Protein AF-A0A7Y5H9T8-F1 (afdb_monomer)

Nearest PDB structures (foldseek):
  8amz-assembly1_N  TM=5.305E-01  e=2.776E-01  Spinacia oleracea
  9e8q-assembly1_U  TM=5.451E-01  e=3.336E-01  Homo sapiens
  7w38-assembly1_U  TM=4.674E-01  e=2.206E-01  Homo sapiens
  8usc-assembly1_U  TM=5.417E-01  e=5.530E-01  Homo sapiens
  9e8l-assembly1_U  TM=5.394E-01  e=1.591E+00  Homo sapiens

Secondary structure (DSSP, 8-state):
-------------------TTPPPPBPPHHHHHHHHHHHHHHHHH-SHHHHHHHHHHHHT-BSHHHHHHHHHHHT-SS-HHHHHHHHHHHHTSTT-HHHHHHHHHHHHHHTT-HHHHHHHHHHHHHH--TTHHHHHHHHHHHHHH-SS-TTHHHHHHHHHHHHHS-BHHHHHHHHHHHHHT-S--STHHHHHHHHHHHHHHHHHHHHH-----SHHHHHHHHHHHTTT--SB----

Sequence (236 aa):
MSRASMSFACLLLLAGAARAGDPVPEGTDTEAAAALDHWKIAEEEGGEAALRAGLAKLAAVRHPMTAGKLGFLAGSLRDESIRAEAAKALGGMTGYAEAAKALHGAIKPNIPNRKALAAVFDAIGEVGHSSSVETCERWARDAVDDRDGEMAGVVDGAIGALGAMASRKSLEAVLDIWRKNRTLGDGKREGLRGRAREACRKALRRLTGEKLDSLDEWEDWWKKEKSRLGDDLQRK

pLDDT: mean 86.27, std 17.14, range [33.03, 98.0]

Structure (mmCIF, N/CA/C/O backbone):
data_AF-A0A7Y5H9T8-F1
#
_entry.id   AF-A0A7Y5H9T8-F1
#
loop_
_atom_site.group_PDB
_atom_site.id
_atom_site.type_symbol
_atom_site.label_atom_id
_atom_site.label_alt_id
_atom_site.label_comp_id
_atom_site.label_asym_id
_atom_site.label_entity_id
_atom_site.label_seq_id
_atom_site.pdbx_PDB_ins_code
_atom_site.Cartn_x
_atom_site.Cartn_y
_atom_site.Cartn_z
_atom_site.occupancy
_atom_site.B_iso_or_equiv
_atom_site.auth_seq_id
_atom_site.auth_comp_id
_atom_site.auth_asym_id
_atom_site.auth_atom_id
_atom_site.pdbx_PDB_model_num
ATOM 1 N N . MET A 1 1 ? 36.533 -5.019 -47.329 1.00 43.31 1 MET A N 1
ATOM 2 C CA . MET A 1 1 ? 36.268 -4.541 -45.954 1.00 43.31 1 MET A CA 1
ATOM 3 C C . MET A 1 1 ? 35.107 -5.352 -45.406 1.00 43.31 1 MET A C 1
ATOM 5 O O . MET A 1 1 ? 33.965 -5.099 -45.764 1.00 43.31 1 MET A O 1
ATOM 9 N N . SER A 1 2 ? 35.428 -6.423 -44.679 1.00 34.41 2 SER A N 1
ATOM 10 C CA . SER A 1 2 ? 34.463 -7.408 -44.183 1.00 34.41 2 SER A CA 1
ATOM 11 C C . SER A 1 2 ? 33.843 -6.903 -42.880 1.00 34.41 2 SER A C 1
ATOM 13 O O . SER A 1 2 ? 34.574 -6.537 -41.961 1.00 34.41 2 SER A O 1
ATOM 15 N N . ARG A 1 3 ? 32.509 -6.832 -42.822 1.00 38.75 3 ARG A N 1
ATOM 16 C CA . ARG A 1 3 ? 31.758 -6.495 -41.607 1.00 38.75 3 ARG A CA 1
ATOM 17 C C . ARG A 1 3 ? 31.788 -7.709 -40.681 1.00 38.75 3 ARG A C 1
ATOM 19 O O . ARG A 1 3 ? 31.237 -8.751 -41.018 1.00 38.75 3 ARG A O 1
ATOM 26 N N . ALA A 1 4 ? 32.444 -7.568 -39.535 1.00 37.97 4 ALA A N 1
ATOM 27 C CA . ALA A 1 4 ? 32.388 -8.552 -38.468 1.00 37.97 4 ALA A CA 1
ATOM 28 C C . ALA A 1 4 ? 31.000 -8.499 -37.810 1.00 37.97 4 ALA A C 1
ATOM 30 O O . ALA A 1 4 ? 30.673 -7.542 -37.112 1.00 37.97 4 ALA A O 1
ATOM 31 N N . SER A 1 5 ? 30.185 -9.525 -38.057 1.00 37.31 5 SER A N 1
ATOM 32 C CA . SER A 1 5 ? 29.023 -9.849 -37.231 1.00 37.31 5 SER A CA 1
ATOM 33 C C . SER A 1 5 ? 29.518 -10.257 -35.844 1.00 37.31 5 SER A C 1
ATOM 35 O O . SER A 1 5 ? 30.092 -11.333 -35.683 1.00 37.31 5 SER A O 1
ATOM 37 N N . MET A 1 6 ? 29.321 -9.400 -34.844 1.00 36.25 6 MET A N 1
ATOM 38 C CA . MET A 1 6 ? 29.462 -9.782 -33.441 1.00 36.25 6 MET A CA 1
ATOM 39 C C . MET A 1 6 ? 28.184 -10.499 -33.008 1.00 36.25 6 MET A C 1
ATOM 41 O O . MET A 1 6 ? 27.128 -9.886 -32.868 1.00 36.25 6 MET A O 1
ATOM 45 N N . SER A 1 7 ? 28.296 -11.814 -32.828 1.00 34.50 7 SER A N 1
ATOM 46 C CA . SER A 1 7 ? 27.283 -12.645 -32.186 1.00 34.50 7 SER A CA 1
ATOM 47 C C . SER A 1 7 ? 27.029 -12.151 -30.764 1.00 34.50 7 SER A C 1
ATOM 49 O O . SER A 1 7 ? 27.898 -12.253 -29.899 1.00 34.50 7 SER A O 1
ATOM 51 N N . PHE A 1 8 ? 25.821 -11.646 -30.521 1.00 38.78 8 PHE A N 1
ATOM 52 C CA . PHE A 1 8 ? 25.292 -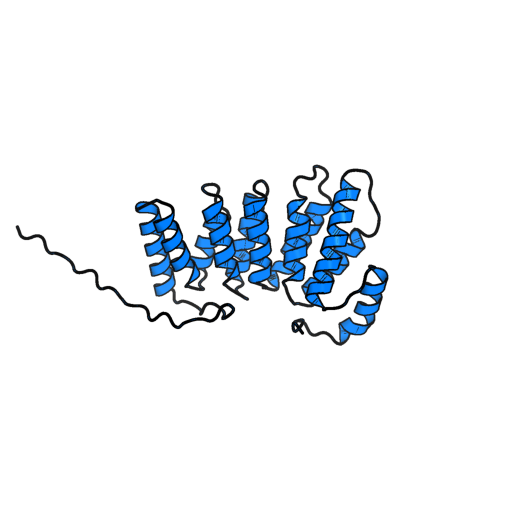11.435 -29.180 1.00 38.78 8 PHE A CA 1
ATOM 53 C C . PHE A 1 8 ? 25.047 -12.808 -28.545 1.00 38.78 8 PHE A C 1
ATOM 55 O O . PHE A 1 8 ? 24.182 -13.568 -28.981 1.00 38.78 8 PHE A O 1
ATOM 62 N N . ALA A 1 9 ? 25.844 -13.151 -27.536 1.00 35.53 9 ALA A N 1
ATOM 63 C CA . ALA A 1 9 ? 25.622 -14.336 -26.727 1.00 35.53 9 ALA A CA 1
ATOM 64 C C . ALA A 1 9 ? 24.355 -14.129 -25.881 1.00 35.53 9 ALA A C 1
ATOM 66 O O . ALA A 1 9 ? 24.351 -13.356 -24.924 1.00 35.53 9 ALA A O 1
ATOM 67 N N . CYS A 1 10 ? 23.270 -14.818 -26.240 1.00 33.03 10 CYS A N 1
ATOM 68 C CA . CYS A 1 10 ? 22.094 -14.966 -25.391 1.00 33.03 10 CYS A CA 1
ATOM 69 C C . CYS A 1 10 ? 22.477 -15.752 -24.131 1.00 33.03 10 CYS A C 1
ATOM 71 O O . CYS A 1 10 ? 22.523 -16.982 -24.148 1.00 33.03 10 CYS A O 1
ATOM 73 N N . LEU A 1 11 ? 22.731 -15.044 -23.029 1.00 39.94 11 LEU A N 1
ATOM 74 C CA . LEU A 1 11 ? 22.759 -15.652 -21.705 1.00 39.94 11 LEU A CA 1
ATOM 75 C C . LEU A 1 11 ? 21.315 -16.027 -21.328 1.00 39.94 11 LEU A C 1
ATOM 77 O O . LEU A 1 11 ? 20.497 -15.180 -20.968 1.00 39.94 11 LEU A O 1
ATOM 81 N N . LEU A 1 12 ? 20.987 -17.308 -21.472 1.00 41.34 12 LEU A N 1
ATOM 82 C CA . LEU A 1 12 ? 19.757 -17.906 -20.960 1.00 41.34 12 LEU A CA 1
ATOM 83 C C . LEU A 1 12 ? 19.819 -17.919 -19.427 1.00 41.34 12 LEU A C 1
ATOM 85 O O . LEU A 1 12 ? 20.421 -18.803 -18.824 1.00 41.34 12 LEU A O 1
ATOM 89 N N . LEU A 1 13 ? 19.190 -16.926 -18.798 1.00 42.75 13 LEU A N 1
ATOM 90 C CA . LEU A 1 13 ? 18.855 -16.974 -17.377 1.00 42.75 13 LEU A CA 1
ATOM 91 C C . LEU A 1 13 ? 17.757 -18.025 -17.175 1.00 42.75 13 LEU A C 1
ATOM 93 O O . LEU A 1 13 ? 16.640 -17.884 -17.678 1.00 42.75 13 LEU A O 1
ATOM 97 N N . LEU A 1 14 ? 18.104 -19.086 -16.448 1.00 40.38 14 LEU A N 1
ATOM 98 C CA . LEU A 1 14 ? 17.183 -20.086 -15.916 1.00 40.38 14 LEU A CA 1
ATOM 99 C C . LEU A 1 14 ? 16.147 -19.386 -15.028 1.00 40.38 14 LEU A C 1
ATOM 101 O O . LEU A 1 14 ? 16.407 -19.085 -13.865 1.00 40.38 14 LEU A O 1
ATOM 105 N N . ALA A 1 15 ? 14.963 -19.129 -15.579 1.00 41.84 15 ALA A N 1
ATOM 106 C CA . ALA A 1 15 ? 13.805 -18.734 -14.797 1.00 41.84 15 ALA A CA 1
ATOM 107 C C . ALA A 1 15 ? 13.318 -19.960 -14.015 1.00 41.84 15 ALA A C 1
ATOM 109 O O . ALA A 1 15 ? 12.578 -20.797 -14.533 1.00 41.84 15 ALA A O 1
ATOM 110 N N . GLY A 1 16 ? 13.758 -20.084 -12.762 1.00 39.41 16 GLY A N 1
ATOM 111 C CA . GLY A 1 16 ? 13.032 -20.887 -11.787 1.00 39.41 16 GLY A CA 1
ATOM 112 C C . GLY A 1 16 ? 11.603 -20.354 -11.711 1.00 39.41 16 GLY A C 1
ATOM 113 O O . GLY A 1 16 ? 11.399 -19.145 -11.601 1.00 39.41 16 GLY A O 1
ATOM 114 N N . ALA A 1 17 ? 10.614 -21.237 -11.836 1.00 37.44 17 ALA A N 1
ATOM 115 C CA . ALA A 1 17 ? 9.208 -20.879 -11.711 1.00 37.44 17 ALA A CA 1
ATOM 116 C C . ALA A 1 17 ? 8.920 -20.458 -10.261 1.00 37.44 17 ALA A C 1
ATOM 118 O O . ALA A 1 17 ? 8.521 -21.281 -9.439 1.00 37.44 17 ALA A O 1
ATOM 119 N N . ALA A 1 18 ? 9.166 -19.186 -9.942 1.00 41.50 18 ALA A N 1
ATOM 120 C CA . ALA A 1 18 ? 8.724 -18.581 -8.696 1.00 41.50 18 ALA A CA 1
ATOM 121 C C . ALA A 1 18 ? 7.197 -18.682 -8.635 1.00 41.50 18 ALA A C 1
ATOM 123 O O . ALA A 1 18 ? 6.497 -18.328 -9.594 1.00 41.50 18 ALA A O 1
ATOM 124 N N . ARG A 1 19 ? 6.668 -19.207 -7.529 1.00 39.16 19 ARG A N 1
ATOM 125 C CA . ARG A 1 19 ? 5.225 -19.192 -7.295 1.00 39.16 19 ARG A CA 1
ATOM 126 C C . ARG A 1 19 ? 4.808 -17.751 -7.023 1.00 39.16 19 ARG A C 1
ATOM 128 O O . ARG A 1 19 ? 5.563 -16.965 -6.458 1.00 39.16 19 ARG A O 1
ATOM 135 N N . ALA A 1 20 ? 3.588 -17.398 -7.421 1.00 40.91 20 ALA A N 1
ATOM 136 C CA . ALA A 1 20 ? 3.005 -16.112 -7.058 1.00 40.91 20 ALA A CA 1
ATOM 137 C C . ALA A 1 20 ? 3.012 -15.971 -5.524 1.00 40.91 20 ALA A C 1
ATOM 139 O O . ALA A 1 20 ? 2.300 -16.705 -4.840 1.00 40.91 20 ALA A O 1
ATOM 140 N N . GLY A 1 21 ? 3.844 -15.065 -5.004 1.00 48.44 21 GLY A N 1
ATOM 141 C CA . GLY A 1 21 ? 4.023 -14.829 -3.568 1.00 48.44 21 GLY A CA 1
ATOM 142 C C . GLY A 1 21 ? 5.408 -15.170 -3.010 1.00 48.44 21 GLY A C 1
ATOM 143 O O . GLY A 1 21 ? 5.679 -14.793 -1.872 1.00 48.44 21 GLY A O 1
ATOM 144 N N . ASP A 1 22 ? 6.290 -15.818 -3.779 1.00 50.94 22 ASP A N 1
ATOM 145 C CA . ASP A 1 22 ? 7.687 -15.972 -3.363 1.00 50.94 22 ASP A CA 1
ATOM 146 C C . ASP A 1 22 ? 8.395 -14.603 -3.438 1.00 50.94 22 ASP A C 1
ATOM 148 O O . ASP A 1 22 ? 8.262 -13.903 -4.449 1.00 50.94 22 ASP A O 1
ATOM 152 N N . PRO A 1 23 ? 9.130 -14.182 -2.391 1.00 62.16 23 PRO A N 1
ATOM 153 C CA . PRO A 1 23 ? 9.847 -12.916 -2.417 1.00 62.16 23 PRO A CA 1
ATOM 154 C C . PRO A 1 23 ? 10.887 -12.931 -3.541 1.00 62.16 23 PRO A C 1
ATOM 156 O O . PRO A 1 23 ? 11.645 -13.892 -3.679 1.00 62.16 23 PRO A O 1
ATOM 159 N N . VAL A 1 24 ? 10.942 -11.852 -4.328 1.00 65.56 24 VAL A N 1
ATOM 160 C CA . VAL A 1 24 ? 11.971 -11.677 -5.364 1.00 65.56 24 VAL A CA 1
ATOM 161 C C . VAL A 1 24 ? 13.353 -11.827 -4.708 1.00 65.56 24 VAL A C 1
ATOM 163 O O . VAL A 1 24 ? 13.604 -11.139 -3.708 1.00 65.56 24 VAL A O 1
ATOM 166 N N . PRO A 1 25 ? 14.229 -12.719 -5.211 1.00 70.88 25 PRO A N 1
ATOM 167 C CA . PRO A 1 25 ? 15.543 -12.940 -4.621 1.00 70.88 25 PRO A CA 1
ATOM 168 C C . PRO A 1 25 ? 16.382 -11.666 -4.704 1.00 70.88 25 PRO A C 1
ATOM 170 O O . PRO A 1 25 ? 16.255 -10.891 -5.657 1.00 70.88 25 PRO A O 1
ATOM 173 N N . GLU A 1 26 ? 17.229 -11.446 -3.697 1.00 85.44 26 GLU A N 1
ATOM 174 C CA . GLU A 1 26 ? 18.189 -10.343 -3.728 1.00 85.44 26 GLU A CA 1
ATOM 175 C C . GLU A 1 26 ? 19.102 -10.493 -4.944 1.00 85.44 26 GLU A C 1
ATOM 177 O O . GLU A 1 26 ? 19.697 -11.548 -5.166 1.00 85.44 26 GLU A O 1
ATOM 182 N N . GLY A 1 27 ? 19.162 -9.435 -5.748 1.00 88.19 27 GLY A N 1
ATOM 183 C CA . GLY A 1 27 ? 20.020 -9.379 -6.919 1.00 88.19 27 GLY A CA 1
ATOM 184 C C . GLY A 1 27 ? 21.375 -8.768 -6.599 1.00 88.19 27 GLY A C 1
ATOM 185 O O . GLY A 1 27 ? 21.516 -7.959 -5.684 1.00 88.19 27 GLY A O 1
ATOM 186 N N . THR A 1 28 ? 22.368 -9.118 -7.400 1.00 94.69 28 THR A N 1
ATOM 187 C CA . THR A 1 28 ? 23.697 -8.504 -7.381 1.00 94.69 28 THR A CA 1
ATOM 188 C C . THR A 1 28 ? 23.713 -7.153 -8.106 1.00 94.69 28 THR A C 1
ATOM 190 O O . THR A 1 28 ? 22.866 -6.878 -8.961 1.00 94.69 28 THR A O 1
ATOM 193 N N . ASP A 1 29 ? 24.747 -6.341 -7.857 1.00 95.31 29 ASP A N 1
ATOM 194 C CA . ASP A 1 29 ? 25.006 -5.107 -8.618 1.00 95.31 29 ASP A CA 1
ATOM 195 C C . ASP A 1 29 ? 25.062 -5.360 -10.133 1.00 95.31 29 ASP A C 1
ATOM 197 O O . ASP A 1 29 ? 24.575 -4.554 -10.924 1.00 95.31 29 ASP A O 1
ATOM 201 N N . THR A 1 30 ? 25.622 -6.503 -10.547 1.00 96.31 30 THR A N 1
ATOM 202 C CA . THR A 1 30 ? 25.749 -6.869 -11.967 1.00 96.31 30 THR A CA 1
ATOM 203 C C . THR A 1 30 ? 24.382 -7.139 -12.593 1.00 96.31 30 THR A C 1
ATOM 205 O O . THR A 1 30 ? 24.093 -6.647 -13.683 1.00 96.31 30 THR A O 1
ATOM 208 N N . GLU A 1 31 ? 23.513 -7.882 -11.905 1.00 95.88 31 GLU A N 1
ATOM 209 C CA . GLU A 1 31 ? 22.150 -8.160 -12.376 1.00 95.88 31 GLU A CA 1
ATOM 210 C C . GLU A 1 31 ? 21.298 -6.889 -12.409 1.00 95.88 31 GLU A C 1
ATOM 212 O O . GLU A 1 31 ? 20.552 -6.662 -13.363 1.00 95.88 31 GLU A O 1
ATOM 217 N N . ALA A 1 32 ? 21.447 -6.022 -11.405 1.00 96.25 32 ALA A N 1
ATOM 218 C CA . ALA A 1 32 ? 20.761 -4.739 -11.364 1.00 96.25 32 ALA A CA 1
ATOM 219 C C . ALA A 1 32 ? 21.225 -3.795 -12.483 1.00 96.25 32 ALA A C 1
ATOM 221 O O . ALA A 1 32 ? 20.391 -3.152 -13.125 1.00 96.25 32 ALA A O 1
ATOM 222 N N . ALA A 1 33 ? 22.532 -3.734 -12.753 1.00 97.12 33 ALA A N 1
ATOM 223 C CA . ALA A 1 33 ? 23.088 -2.969 -13.864 1.00 97.12 33 ALA A CA 1
ATOM 224 C C . ALA A 1 33 ? 22.579 -3.495 -15.214 1.00 97.12 33 ALA A C 1
ATOM 226 O O . ALA A 1 33 ? 22.097 -2.710 -16.029 1.00 97.12 33 ALA A O 1
ATOM 227 N N . ALA A 1 34 ? 22.573 -4.816 -15.410 1.00 96.88 34 ALA A N 1
ATOM 228 C CA . ALA A 1 34 ? 22.034 -5.433 -16.619 1.00 96.88 34 ALA A CA 1
ATOM 229 C C . ALA A 1 34 ? 20.537 -5.125 -16.810 1.00 96.88 34 ALA A C 1
ATOM 231 O O . ALA A 1 34 ? 20.106 -4.805 -17.918 1.00 96.88 34 ALA A O 1
ATOM 232 N N . ALA A 1 35 ? 19.736 -5.164 -15.740 1.00 97.00 35 ALA A N 1
ATOM 233 C CA . ALA A 1 35 ? 18.321 -4.797 -15.795 1.00 97.00 35 ALA A CA 1
ATOM 234 C C . ALA A 1 35 ? 18.115 -3.317 -16.166 1.00 97.00 35 ALA A C 1
ATOM 236 O O . ALA A 1 35 ? 17.214 -2.991 -16.943 1.00 97.00 35 ALA A O 1
ATOM 237 N N . LEU A 1 36 ? 18.962 -2.420 -15.653 1.00 97.62 36 LEU A N 1
ATOM 238 C CA . LEU A 1 36 ? 18.942 -1.003 -16.021 1.00 97.62 36 LEU A CA 1
ATOM 239 C C . LEU A 1 36 ? 19.344 -0.771 -17.476 1.00 97.62 36 LEU A C 1
ATOM 241 O O . LEU A 1 36 ? 18.727 0.058 -18.140 1.00 97.62 36 LEU A O 1
ATOM 245 N N . ASP A 1 37 ? 20.343 -1.488 -17.982 1.00 97.62 37 ASP A N 1
ATOM 246 C CA . ASP A 1 37 ? 20.752 -1.381 -19.381 1.00 97.62 37 ASP A CA 1
ATOM 247 C C . ASP A 1 37 ? 19.664 -1.911 -20.322 1.00 97.62 37 ASP A C 1
ATOM 249 O O . ASP A 1 37 ? 19.338 -1.255 -21.310 1.00 97.62 37 ASP A O 1
ATOM 253 N N . HIS A 1 38 ? 18.996 -3.012 -19.962 1.00 95.94 38 HIS A N 1
ATOM 254 C CA . HIS A 1 38 ? 17.799 -3.478 -20.669 1.00 95.94 38 HIS A CA 1
ATOM 255 C C . HIS A 1 38 ? 16.683 -2.431 -20.696 1.00 95.94 38 HIS A C 1
ATOM 257 O O . HIS A 1 38 ? 16.031 -2.251 -21.723 1.00 95.94 38 HIS A O 1
ATOM 263 N N . TRP A 1 39 ? 16.455 -1.732 -19.583 1.00 96.12 39 TRP A N 1
ATOM 264 C CA . TRP A 1 39 ? 15.475 -0.654 -19.540 1.00 96.12 39 TRP A CA 1
ATOM 265 C C . TRP A 1 39 ? 15.863 0.522 -20.451 1.00 96.12 39 TRP A C 1
ATOM 267 O O . TRP A 1 39 ? 14.998 1.057 -21.139 1.00 96.12 39 TRP A O 1
ATOM 277 N N . LYS A 1 40 ? 17.143 0.916 -20.495 1.00 96.69 40 LYS A N 1
ATOM 278 C CA . LYS A 1 40 ? 17.609 1.985 -21.399 1.00 96.69 40 LYS A CA 1
ATOM 279 C C . LYS A 1 40 ? 17.349 1.628 -22.862 1.00 96.69 40 LYS A C 1
ATOM 281 O O . LYS A 1 40 ? 16.817 2.453 -23.592 1.00 96.69 40 LYS A O 1
ATOM 286 N N . ILE A 1 41 ? 17.654 0.389 -23.254 1.00 96.19 41 ILE A N 1
ATOM 287 C CA . ILE A 1 41 ? 17.372 -0.112 -24.607 1.00 96.19 41 ILE A CA 1
ATOM 288 C C . ILE A 1 41 ? 15.868 -0.034 -24.898 1.00 96.19 41 ILE A C 1
ATOM 290 O O . ILE A 1 41 ? 15.471 0.486 -25.934 1.00 96.19 41 ILE A O 1
ATOM 294 N N . ALA A 1 42 ? 15.019 -0.463 -23.959 1.00 94.88 42 ALA A N 1
ATOM 295 C CA . ALA A 1 42 ? 13.567 -0.368 -24.105 1.00 94.88 42 ALA A CA 1
ATOM 296 C C . ALA A 1 42 ? 13.053 1.082 -24.230 1.00 94.88 42 ALA A C 1
ATOM 298 O O . ALA A 1 42 ? 12.100 1.335 -24.966 1.00 94.88 42 ALA A O 1
ATOM 299 N N . GLU A 1 43 ? 13.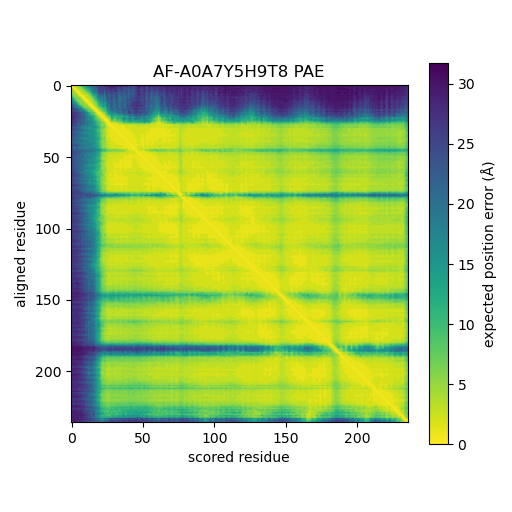665 2.040 -23.523 1.00 93.62 43 GLU A N 1
ATOM 300 C CA . GLU A 1 43 ? 13.356 3.471 -23.667 1.00 93.62 43 GLU A CA 1
ATOM 301 C C . GLU A 1 43 ? 13.751 4.016 -25.046 1.00 93.62 43 GLU A C 1
ATOM 303 O O . GLU A 1 43 ? 13.016 4.835 -25.597 1.00 93.62 43 GLU A O 1
ATOM 308 N N . GLU A 1 44 ? 14.886 3.577 -25.594 1.00 95.25 44 GLU A N 1
ATOM 309 C CA . GLU A 1 44 ? 15.380 3.988 -26.915 1.00 95.25 44 GLU A CA 1
ATOM 310 C C . GLU A 1 44 ? 14.563 3.385 -28.063 1.00 95.25 44 GLU A C 1
ATOM 312 O O . GLU A 1 44 ? 14.222 4.095 -29.009 1.00 95.25 44 GLU A O 1
ATOM 317 N N . GLU A 1 45 ? 14.222 2.096 -27.973 1.00 93.81 45 GLU A N 1
ATOM 318 C CA . GLU A 1 45 ? 13.333 1.419 -28.926 1.00 93.81 45 GLU A CA 1
ATOM 319 C C . GLU A 1 45 ? 11.941 2.058 -28.933 1.00 93.81 45 GLU A C 1
ATOM 321 O O . GLU A 1 45 ? 11.320 2.227 -29.987 1.00 93.81 45 GLU A O 1
ATOM 326 N N . GLY A 1 46 ? 11.465 2.445 -27.749 1.00 87.00 46 GLY A N 1
ATOM 327 C CA . GLY A 1 46 ? 10.142 3.005 -27.555 1.00 87.00 46 GLY A CA 1
ATOM 328 C C . GLY A 1 46 ? 9.018 1.990 -27.788 1.00 87.00 46 GLY A C 1
ATOM 329 O O . GLY A 1 46 ? 9.208 0.830 -28.147 1.00 87.00 46 GLY A O 1
ATOM 330 N N . GLY A 1 47 ? 7.788 2.447 -27.559 1.00 88.94 47 GLY A N 1
ATOM 331 C CA . GLY A 1 47 ? 6.596 1.611 -27.678 1.00 88.94 47 GLY A CA 1
ATOM 332 C C . GLY A 1 47 ? 6.284 0.791 -26.422 1.00 88.94 47 GLY A C 1
ATOM 333 O O . GLY A 1 47 ? 7.146 0.409 -25.634 1.00 88.94 47 GLY A O 1
ATOM 334 N N . GLU A 1 48 ? 4.996 0.519 -26.232 1.00 89.69 48 GLU A N 1
ATOM 335 C CA . GLU A 1 48 ? 4.456 -0.075 -25.004 1.00 89.69 48 GLU A CA 1
ATOM 336 C C . GLU A 1 48 ? 5.042 -1.464 -24.704 1.00 89.69 48 GLU A C 1
ATOM 338 O O . GLU A 1 48 ? 5.368 -1.767 -23.559 1.00 89.69 48 GLU A O 1
ATOM 343 N N . ALA A 1 49 ? 5.231 -2.303 -25.728 1.00 91.88 49 ALA A N 1
ATOM 344 C CA . ALA A 1 49 ? 5.756 -3.656 -25.553 1.00 91.88 49 ALA A CA 1
ATOM 345 C C . ALA A 1 49 ? 7.215 -3.670 -25.062 1.00 91.88 49 ALA A C 1
ATOM 347 O O . ALA A 1 49 ? 7.538 -4.430 -24.147 1.00 91.88 49 ALA A O 1
ATOM 348 N N . ALA A 1 50 ? 8.076 -2.815 -25.628 1.00 94.00 50 ALA A N 1
ATOM 349 C CA . ALA A 1 50 ? 9.474 -2.705 -25.219 1.00 94.00 50 ALA A CA 1
ATOM 350 C C . ALA A 1 50 ? 9.574 -2.180 -23.782 1.00 94.00 50 ALA A C 1
ATOM 352 O O . ALA A 1 50 ? 10.222 -2.801 -22.939 1.00 94.00 50 ALA A O 1
ATOM 353 N N . LEU A 1 51 ? 8.839 -1.106 -23.466 1.00 93.38 51 LEU A N 1
ATOM 354 C CA . LEU A 1 51 ? 8.788 -0.539 -22.115 1.00 93.38 51 LEU A CA 1
ATOM 355 C C . LEU A 1 51 ? 8.315 -1.570 -21.081 1.00 93.38 51 LEU A C 1
ATOM 357 O O . LEU A 1 51 ? 8.940 -1.717 -20.031 1.00 93.38 51 LEU A O 1
ATOM 361 N N . ARG A 1 52 ? 7.270 -2.350 -21.383 1.00 92.06 52 ARG A N 1
ATOM 362 C CA . ARG A 1 52 ? 6.813 -3.436 -20.501 1.00 92.06 52 ARG A CA 1
ATOM 363 C C . ARG A 1 52 ? 7.868 -4.518 -20.297 1.00 92.06 52 ARG A C 1
ATOM 365 O O . ARG A 1 52 ? 8.056 -4.981 -19.172 1.00 92.06 52 ARG A O 1
ATOM 372 N N . ALA A 1 53 ? 8.572 -4.911 -21.356 1.00 93.25 53 ALA A N 1
ATOM 373 C CA . ALA A 1 53 ? 9.649 -5.890 -21.258 1.00 93.25 53 ALA A CA 1
ATOM 374 C C . ALA A 1 53 ? 10.806 -5.372 -20.386 1.00 93.25 53 ALA A C 1
ATOM 376 O O . ALA A 1 53 ? 11.293 -6.099 -19.519 1.00 93.25 53 ALA A O 1
ATOM 377 N N . GLY A 1 54 ? 11.200 -4.105 -20.553 1.00 95.25 54 GLY A N 1
ATOM 378 C CA . GLY A 1 54 ? 12.197 -3.452 -19.704 1.00 95.25 54 GLY A CA 1
ATOM 379 C C . GLY A 1 54 ? 11.760 -3.386 -18.237 1.00 95.25 54 GLY A C 1
ATOM 380 O O . GLY A 1 54 ? 12.538 -3.705 -17.339 1.00 95.25 54 GLY A O 1
ATOM 381 N N . LEU A 1 55 ? 10.497 -3.035 -17.979 1.00 95.00 55 LEU A N 1
ATOM 382 C CA . LEU A 1 55 ? 9.934 -2.978 -16.629 1.00 95.00 55 LEU A CA 1
ATOM 383 C C . LEU A 1 55 ? 9.953 -4.353 -15.957 1.00 95.00 55 LEU A C 1
ATOM 385 O O . LEU A 1 55 ? 10.355 -4.464 -14.801 1.00 95.00 55 LEU A O 1
ATOM 389 N N . ALA A 1 56 ? 9.598 -5.410 -16.691 1.00 95.00 56 ALA A N 1
ATOM 390 C CA . ALA A 1 56 ? 9.672 -6.780 -16.192 1.00 95.00 56 ALA A CA 1
ATOM 391 C C . ALA A 1 56 ? 11.106 -7.186 -15.808 1.00 95.00 56 ALA A C 1
ATOM 393 O O . ALA A 1 56 ? 11.297 -7.877 -14.808 1.00 95.00 56 ALA A O 1
ATOM 394 N N . LYS A 1 57 ? 12.126 -6.728 -16.551 1.00 95.7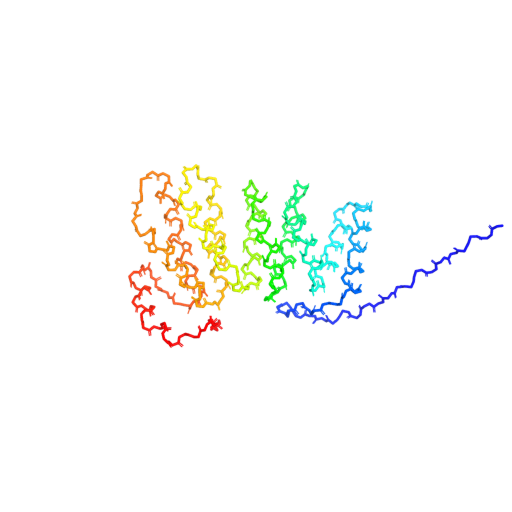5 57 LYS A N 1
ATOM 395 C CA . LYS A 1 57 ? 13.536 -6.958 -16.191 1.00 95.75 57 LYS A CA 1
ATOM 396 C C . LYS A 1 57 ? 13.931 -6.234 -14.908 1.00 95.75 57 LYS A C 1
ATOM 398 O O . LYS A 1 57 ? 14.583 -6.841 -14.066 1.00 95.75 57 LYS A O 1
ATOM 403 N N . LEU A 1 58 ? 13.497 -4.986 -14.726 1.00 96.31 58 LEU A N 1
ATOM 404 C CA . LEU A 1 58 ? 13.699 -4.257 -13.469 1.00 96.31 58 LEU A CA 1
ATOM 405 C C . LEU A 1 58 ? 13.011 -4.955 -12.287 1.00 96.31 58 LEU A C 1
ATOM 407 O O . LEU A 1 58 ? 13.605 -5.083 -11.220 1.00 96.31 58 LEU A O 1
ATOM 411 N N . ALA A 1 59 ? 11.775 -5.422 -12.481 1.00 94.56 59 ALA A N 1
ATOM 412 C CA . ALA A 1 59 ? 10.975 -6.083 -11.451 1.00 94.56 59 ALA A CA 1
ATOM 413 C C . ALA A 1 59 ? 11.562 -7.429 -10.996 1.00 94.56 59 ALA A C 1
ATOM 415 O O . ALA A 1 59 ? 11.364 -7.833 -9.854 1.00 94.56 59 ALA A O 1
ATOM 416 N N . ALA A 1 60 ? 12.286 -8.117 -11.881 1.00 94.19 60 ALA A N 1
ATOM 417 C CA . ALA A 1 60 ? 12.875 -9.423 -11.602 1.00 94.19 60 ALA A CA 1
ATOM 418 C C . ALA A 1 60 ? 14.085 -9.373 -10.652 1.00 94.19 60 ALA A C 1
ATOM 420 O O . ALA A 1 60 ? 14.549 -10.422 -10.214 1.00 94.19 60 ALA A O 1
ATOM 421 N N . VAL A 1 61 ? 14.604 -8.181 -10.346 1.00 94.88 61 VAL A N 1
ATOM 422 C CA . VAL A 1 61 ? 15.823 -7.998 -9.556 1.00 94.88 61 VAL A CA 1
ATOM 423 C C . VAL A 1 61 ? 15.494 -7.158 -8.327 1.00 94.88 61 VAL A C 1
ATOM 425 O O . VAL A 1 61 ? 15.246 -5.956 -8.441 1.00 94.88 61 VAL A O 1
ATOM 428 N N . ARG A 1 62 ? 15.511 -7.761 -7.133 1.00 94.31 62 ARG A N 1
ATOM 429 C CA . ARG A 1 62 ? 15.356 -7.026 -5.869 1.00 94.31 62 ARG A CA 1
ATOM 430 C C . ARG A 1 62 ? 16.690 -6.386 -5.494 1.00 94.31 62 ARG A C 1
ATOM 432 O O . ARG A 1 62 ? 17.562 -7.048 -4.940 1.00 94.31 62 ARG A O 1
ATOM 439 N N . HIS A 1 63 ? 16.851 -5.108 -5.827 1.00 96.38 63 HIS A N 1
ATOM 440 C CA . HIS A 1 63 ? 18.078 -4.347 -5.582 1.00 96.38 63 HIS A CA 1
ATOM 441 C C . HIS A 1 63 ? 17.775 -2.844 -5.413 1.00 96.38 63 HIS A C 1
ATOM 443 O O . HIS A 1 63 ? 16.804 -2.361 -6.010 1.00 96.38 63 HIS A O 1
ATOM 449 N N . PRO A 1 64 ? 18.588 -2.048 -4.682 1.00 96.69 64 PRO A N 1
ATOM 450 C CA . PRO A 1 64 ? 18.286 -0.631 -4.472 1.00 96.69 64 PRO A CA 1
ATOM 451 C C . PRO A 1 64 ? 18.231 0.165 -5.780 1.00 96.69 64 PRO A C 1
ATOM 453 O O . PRO A 1 64 ? 17.438 1.094 -5.916 1.00 96.69 64 PRO A O 1
ATOM 456 N N . MET A 1 65 ? 19.049 -0.214 -6.766 1.00 96.94 65 MET A N 1
ATOM 457 C CA . MET A 1 65 ? 19.105 0.460 -8.067 1.00 96.94 65 MET A CA 1
ATOM 458 C C . MET A 1 65 ? 17.829 0.246 -8.891 1.00 96.94 65 MET A C 1
ATOM 460 O O . MET A 1 65 ? 17.281 1.200 -9.448 1.00 96.94 65 MET A O 1
ATOM 464 N N . THR A 1 66 ? 17.335 -0.993 -8.957 1.00 97.12 66 THR A N 1
ATOM 465 C CA . THR A 1 66 ? 16.114 -1.326 -9.702 1.00 97.12 66 THR A CA 1
ATOM 466 C C . THR A 1 66 ? 14.882 -0.788 -8.987 1.00 97.12 66 THR A C 1
ATOM 468 O O . THR A 1 66 ? 14.042 -0.166 -9.636 1.00 97.12 66 THR A O 1
ATOM 471 N N . ALA A 1 67 ? 14.818 -0.894 -7.654 1.00 97.00 67 ALA A N 1
ATOM 472 C CA . ALA A 1 67 ? 13.781 -0.256 -6.844 1.00 97.00 67 ALA A CA 1
ATOM 473 C C . ALA A 1 67 ? 13.783 1.274 -7.020 1.00 97.00 67 ALA A C 1
ATOM 475 O O . ALA A 1 67 ? 12.730 1.883 -7.198 1.00 97.00 67 ALA A O 1
ATOM 476 N N . GLY A 1 68 ? 14.962 1.903 -7.055 1.00 97.06 68 GLY A N 1
ATOM 477 C CA . GLY A 1 68 ? 15.108 3.333 -7.317 1.00 97.06 68 GLY A CA 1
ATOM 478 C C . GLY A 1 68 ? 14.572 3.741 -8.692 1.00 97.06 68 GLY A C 1
ATOM 479 O O . GLY A 1 68 ? 13.807 4.703 -8.796 1.00 97.06 68 GLY A O 1
ATOM 480 N N . LYS A 1 69 ? 14.909 2.990 -9.750 1.00 97.25 69 LYS A N 1
ATOM 481 C CA . LYS A 1 69 ? 14.397 3.262 -11.102 1.00 97.25 69 LYS A CA 1
ATOM 482 C C . LYS A 1 69 ? 12.893 3.018 -11.203 1.00 97.25 69 LYS A C 1
ATOM 484 O O . LYS A 1 69 ? 12.194 3.870 -11.743 1.00 97.25 69 LYS A O 1
ATOM 489 N N . LEU A 1 70 ? 12.379 1.920 -10.652 1.00 97.19 70 LEU A N 1
ATOM 490 C CA . LEU A 1 70 ? 10.939 1.662 -10.593 1.00 97.19 70 LEU A CA 1
ATOM 491 C C . LEU A 1 70 ? 10.205 2.760 -9.808 1.00 97.19 70 LEU A C 1
ATOM 493 O O . LEU A 1 70 ? 9.150 3.210 -10.240 1.00 97.19 70 LEU A O 1
ATOM 497 N N . GLY A 1 71 ? 10.785 3.263 -8.714 1.00 96.81 71 GLY A N 1
ATOM 498 C CA . GLY A 1 71 ? 10.243 4.390 -7.948 1.00 96.81 71 GLY A CA 1
ATOM 499 C C . GLY A 1 71 ? 10.158 5.672 -8.765 1.00 96.81 71 GLY A C 1
ATOM 500 O O . GLY A 1 71 ? 9.128 6.347 -8.769 1.00 96.81 71 GLY A O 1
ATOM 501 N N . PHE A 1 72 ? 11.219 5.979 -9.515 1.00 96.12 72 PHE A N 1
ATOM 502 C CA . PHE A 1 72 ? 11.215 7.092 -10.460 1.00 96.12 72 PHE A CA 1
ATOM 503 C C . PHE A 1 72 ? 10.107 6.937 -11.510 1.00 96.12 72 PHE A C 1
ATOM 505 O O . PHE A 1 72 ? 9.377 7.891 -11.769 1.00 96.12 72 PHE A O 1
ATOM 512 N N . LEU A 1 73 ? 9.942 5.742 -12.084 1.00 95.44 73 LEU A N 1
ATOM 513 C CA . LEU A 1 73 ? 8.906 5.469 -13.083 1.00 95.44 73 LEU A CA 1
ATOM 514 C C . LEU A 1 73 ? 7.496 5.588 -12.491 1.00 95.44 73 LEU A C 1
ATOM 516 O O . LEU A 1 73 ? 6.652 6.262 -13.083 1.00 95.44 73 LEU A O 1
ATOM 520 N N . ALA A 1 74 ? 7.269 5.038 -11.295 1.00 95.62 74 ALA A N 1
ATOM 521 C CA . ALA A 1 74 ? 6.011 5.134 -10.554 1.00 95.62 74 ALA A CA 1
ATOM 522 C C . ALA A 1 74 ? 5.630 6.590 -10.223 1.00 95.62 74 ALA A C 1
ATOM 524 O O . ALA A 1 74 ? 4.452 6.954 -10.249 1.00 95.62 74 ALA A O 1
ATOM 525 N N . GLY A 1 75 ? 6.621 7.443 -9.945 1.00 93.25 75 GLY A N 1
ATOM 526 C CA . GLY A 1 75 ? 6.441 8.875 -9.687 1.00 93.25 75 GLY A CA 1
ATOM 527 C C . GLY A 1 75 ? 6.492 9.776 -10.928 1.00 93.25 75 GLY A C 1
ATOM 528 O O . GLY A 1 75 ? 6.314 10.986 -10.793 1.00 93.25 75 GLY A O 1
ATOM 529 N N . SER A 1 76 ? 6.755 9.234 -12.120 1.00 88.06 76 SER A N 1
ATOM 530 C CA . SER A 1 76 ? 6.945 10.037 -13.334 1.00 88.06 76 SER A CA 1
ATOM 531 C C . SER A 1 76 ? 5.635 10.656 -13.845 1.00 88.06 76 SER A C 1
ATOM 533 O O . SER A 1 76 ? 4.545 10.201 -13.516 1.00 88.06 76 SER A O 1
ATOM 535 N N . LEU A 1 77 ? 5.729 11.706 -14.669 1.00 69.31 77 LEU A N 1
ATOM 536 C CA . LEU A 1 77 ? 4.566 12.401 -15.251 1.00 69.31 77 LEU A CA 1
ATOM 537 C C . LEU A 1 77 ? 4.214 11.940 -16.678 1.00 69.31 77 LEU A C 1
ATOM 539 O O . LEU A 1 77 ? 3.301 12.498 -17.277 1.00 69.31 77 LEU A O 1
ATOM 543 N N . ARG A 1 78 ? 4.957 10.983 -17.253 1.00 69.75 78 ARG A N 1
ATOM 544 C CA . ARG A 1 78 ? 4.925 10.719 -18.704 1.00 69.75 78 ARG A CA 1
ATOM 545 C C . ARG A 1 78 ? 3.836 9.741 -19.155 1.00 69.75 78 ARG A C 1
ATOM 547 O O . ARG A 1 78 ? 3.266 9.969 -20.213 1.00 69.75 78 ARG A O 1
ATOM 554 N N . ASP A 1 79 ? 3.545 8.692 -18.384 1.00 84.00 79 ASP A N 1
ATOM 555 C CA . ASP A 1 79 ? 2.585 7.647 -18.775 1.00 84.00 79 ASP A CA 1
ATOM 556 C C . ASP A 1 79 ? 1.919 7.009 -17.543 1.00 84.00 79 ASP A C 1
ATOM 558 O O . ASP A 1 79 ? 2.597 6.543 -16.629 1.00 84.00 79 ASP A O 1
ATOM 562 N N . GLU A 1 80 ? 0.584 6.990 -17.498 1.00 86.75 80 GLU A N 1
ATOM 563 C CA . GLU A 1 80 ? -0.189 6.432 -16.379 1.00 86.75 80 GLU A CA 1
ATOM 564 C C . GLU A 1 80 ? -0.066 4.907 -16.246 1.00 86.75 80 GLU A C 1
ATOM 566 O O . GLU A 1 80 ? 0.007 4.395 -15.126 1.00 86.75 80 GLU A O 1
ATOM 571 N N . SER A 1 81 ? -0.021 4.179 -17.365 1.00 87.19 81 SER A N 1
ATOM 572 C CA . SER A 1 81 ? 0.110 2.721 -17.368 1.00 87.19 81 SER A CA 1
ATOM 573 C C . SER A 1 81 ? 1.471 2.307 -16.831 1.00 87.19 81 SER A C 1
ATOM 575 O O . SER A 1 81 ? 1.545 1.469 -15.935 1.00 87.19 81 SER A O 1
ATOM 577 N N . ILE A 1 82 ? 2.545 2.948 -17.300 1.00 89.19 82 ILE A N 1
ATOM 578 C CA . ILE A 1 82 ? 3.906 2.658 -16.828 1.00 89.19 82 ILE A CA 1
ATOM 579 C C . ILE A 1 82 ? 4.048 2.968 -15.337 1.00 89.19 82 ILE A C 1
ATOM 581 O O . ILE A 1 82 ? 4.682 2.201 -14.614 1.00 89.19 82 ILE A O 1
ATOM 585 N N . ARG A 1 83 ? 3.420 4.040 -14.838 1.00 92.06 83 ARG A N 1
ATOM 586 C CA . ARG A 1 83 ? 3.431 4.355 -13.399 1.00 92.06 83 ARG A CA 1
ATOM 587 C C . ARG A 1 83 ? 2.775 3.262 -12.565 1.00 92.06 83 ARG A C 1
ATOM 589 O O . ARG A 1 83 ? 3.355 2.826 -11.573 1.00 92.06 83 ARG A O 1
ATOM 596 N N . ALA A 1 84 ? 1.577 2.832 -12.960 1.00 92.19 84 ALA A N 1
ATOM 597 C CA . ALA A 1 84 ? 0.833 1.801 -12.245 1.00 92.19 84 ALA A CA 1
ATOM 598 C C . ALA A 1 84 ? 1.555 0.444 -12.296 1.00 92.19 84 ALA A C 1
ATOM 600 O O . ALA A 1 84 ? 1.642 -0.247 -11.283 1.00 92.19 84 ALA A O 1
ATOM 601 N N . GLU A 1 85 ? 2.123 0.080 -13.448 1.00 92.88 85 GLU A N 1
ATOM 602 C CA . GLU A 1 85 ? 2.910 -1.146 -13.603 1.00 92.88 85 GLU A CA 1
ATOM 603 C C . GLU A 1 85 ? 4.211 -1.099 -12.789 1.00 92.88 85 GLU A C 1
ATOM 605 O O . GLU A 1 85 ? 4.564 -2.087 -12.146 1.00 92.88 85 GLU A O 1
ATOM 610 N N . ALA A 1 86 ? 4.889 0.051 -12.733 1.00 95.75 86 ALA A N 1
ATOM 611 C CA . ALA A 1 86 ? 6.098 0.219 -11.929 1.00 95.75 86 ALA A CA 1
ATOM 612 C C . ALA A 1 86 ? 5.795 0.167 -10.425 1.00 95.75 86 ALA A C 1
ATOM 614 O O . ALA A 1 86 ? 6.540 -0.457 -9.670 1.00 95.75 86 ALA A O 1
ATOM 615 N N . ALA A 1 87 ? 4.679 0.763 -9.990 1.00 96.88 87 ALA A N 1
ATOM 616 C CA . ALA A 1 87 ? 4.199 0.631 -8.618 1.00 96.88 87 ALA A CA 1
ATOM 617 C C . ALA A 1 87 ? 3.916 -0.839 -8.277 1.00 96.88 87 ALA A C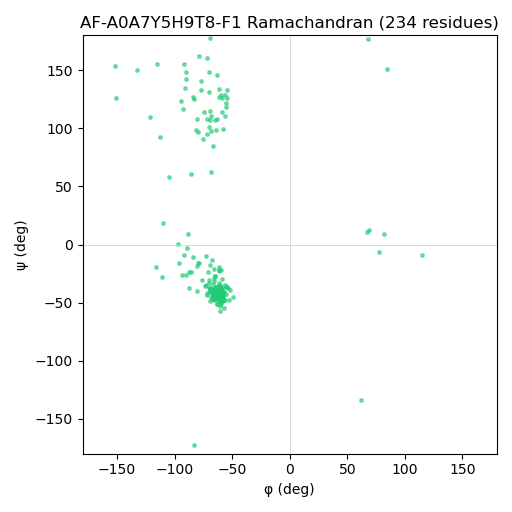 1
ATOM 619 O O . ALA A 1 87 ? 4.425 -1.342 -7.281 1.00 96.88 87 ALA A O 1
ATOM 620 N N . LYS A 1 88 ? 3.200 -1.563 -9.145 1.00 94.94 88 LYS A N 1
ATOM 621 C CA . LYS A 1 88 ? 2.934 -2.998 -8.970 1.00 94.94 88 LYS A CA 1
ATOM 622 C C . LYS A 1 88 ? 4.218 -3.835 -8.915 1.00 94.94 88 LYS A C 1
ATOM 624 O O . LYS A 1 88 ? 4.325 -4.743 -8.097 1.00 94.94 88 LYS A O 1
ATOM 629 N N . ALA A 1 89 ? 5.209 -3.525 -9.751 1.00 95.06 89 ALA A N 1
ATOM 630 C CA . ALA A 1 89 ? 6.514 -4.184 -9.715 1.00 95.06 89 ALA A CA 1
ATOM 631 C C . ALA A 1 89 ? 7.229 -3.983 -8.369 1.00 95.06 89 ALA A C 1
ATOM 633 O O . ALA A 1 89 ? 7.781 -4.938 -7.827 1.00 95.06 89 ALA A O 1
ATOM 634 N N . LEU A 1 90 ? 7.172 -2.773 -7.800 1.00 96.75 90 LEU A N 1
ATOM 635 C CA . LEU A 1 90 ? 7.661 -2.515 -6.441 1.00 96.75 90 LEU A CA 1
ATOM 636 C C . LEU A 1 90 ? 6.860 -3.298 -5.394 1.00 96.75 90 LEU A C 1
ATOM 638 O O . LEU A 1 90 ? 7.468 -3.849 -4.484 1.00 96.75 90 LEU A O 1
ATOM 642 N N . GLY A 1 91 ? 5.535 -3.397 -5.550 1.00 95.31 91 GLY A N 1
ATOM 643 C CA . GLY A 1 91 ? 4.639 -4.214 -4.715 1.00 95.31 91 GLY A CA 1
ATOM 644 C C . GLY A 1 91 ? 5.085 -5.673 -4.581 1.00 95.31 91 GLY A C 1
ATOM 645 O O . GLY A 1 91 ? 5.059 -6.236 -3.487 1.00 95.31 91 GLY A O 1
ATOM 646 N N . GLY A 1 92 ? 5.596 -6.254 -5.671 1.00 93.81 92 GLY A N 1
ATOM 647 C CA . GLY A 1 92 ? 6.152 -7.611 -5.697 1.00 93.81 92 GLY A CA 1
ATOM 648 C C . GLY A 1 92 ? 7.454 -7.799 -4.905 1.00 93.81 92 GLY A C 1
ATOM 649 O O . GLY A 1 92 ? 7.846 -8.932 -4.633 1.00 93.81 92 GLY A O 1
ATOM 650 N N . MET A 1 93 ? 8.127 -6.722 -4.489 1.00 94.00 93 MET A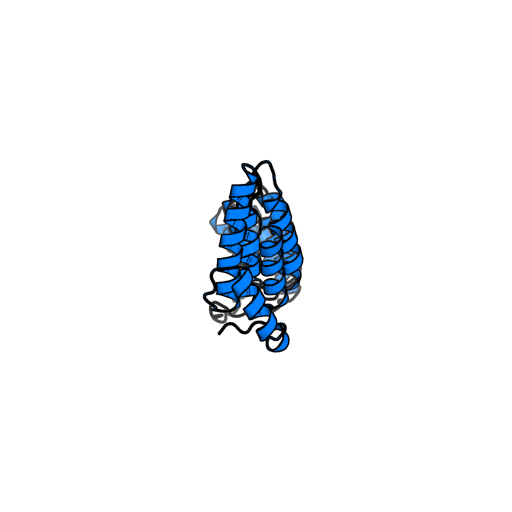 N 1
ATOM 651 C CA . MET A 1 93 ? 9.338 -6.779 -3.661 1.00 94.00 93 MET A CA 1
ATOM 652 C C . MET A 1 93 ? 8.974 -6.855 -2.169 1.00 94.00 93 MET A C 1
ATOM 654 O O . MET A 1 93 ? 9.305 -5.970 -1.375 1.00 94.00 93 MET A O 1
ATOM 658 N N . THR A 1 94 ? 8.258 -7.912 -1.777 1.00 92.06 94 THR A N 1
ATOM 659 C CA . THR A 1 94 ? 7.730 -8.084 -0.415 1.00 92.06 94 THR A CA 1
ATOM 660 C C . THR A 1 94 ? 8.820 -7.987 0.657 1.00 92.06 94 THR A C 1
ATOM 662 O O . THR A 1 94 ? 9.893 -8.593 0.569 1.00 92.06 94 THR A O 1
ATOM 665 N N . GLY A 1 95 ? 8.532 -7.204 1.695 1.00 90.50 95 GLY A N 1
ATOM 666 C CA . GLY A 1 95 ? 9.419 -6.937 2.822 1.00 90.50 95 GLY A CA 1
ATOM 667 C C . GLY A 1 95 ? 10.646 -6.096 2.472 1.00 90.50 95 GLY A C 1
ATOM 668 O O . GLY A 1 95 ? 11.565 -6.036 3.282 1.00 90.50 95 GLY A O 1
ATOM 669 N N . TYR A 1 96 ? 10.711 -5.471 1.291 1.00 93.88 96 TYR A N 1
ATOM 670 C CA . TYR A 1 96 ? 11.890 -4.715 0.876 1.00 93.88 96 TYR A CA 1
ATOM 671 C C . TYR A 1 96 ? 11.791 -3.225 1.229 1.00 93.88 96 TYR A C 1
ATOM 673 O O . TYR A 1 96 ? 10.928 -2.501 0.725 1.00 93.88 96 TYR A O 1
ATOM 681 N N . ALA A 1 97 ? 12.687 -2.750 2.098 1.00 94.50 97 ALA A N 1
ATOM 682 C CA . ALA A 1 97 ? 12.652 -1.389 2.630 1.00 94.50 97 ALA A CA 1
ATOM 683 C C . ALA A 1 97 ? 12.841 -0.318 1.541 1.00 94.50 97 ALA A C 1
ATOM 685 O O . ALA A 1 97 ? 12.193 0.730 1.564 1.00 94.50 97 ALA A O 1
ATOM 686 N N . GLU A 1 98 ? 13.697 -0.584 0.562 1.00 96.00 98 GLU A N 1
ATOM 687 C CA . GLU A 1 98 ? 13.999 0.303 -0.554 1.00 96.00 98 GLU A CA 1
ATOM 688 C C . GLU A 1 98 ? 12.810 0.418 -1.506 1.00 96.00 98 GLU A C 1
ATOM 690 O O . GLU A 1 98 ? 12.520 1.521 -1.972 1.00 96.00 98 GLU A O 1
ATOM 695 N N . ALA A 1 99 ? 12.070 -0.673 -1.731 1.00 96.94 99 ALA A N 1
ATOM 696 C CA . ALA A 1 99 ? 10.828 -0.627 -2.498 1.00 96.94 99 ALA A CA 1
ATOM 697 C C . ALA A 1 99 ? 9.750 0.192 -1.776 1.00 96.94 99 ALA A C 1
ATOM 699 O O . ALA A 1 99 ? 9.108 1.045 -2.391 1.00 96.94 99 ALA A O 1
ATOM 700 N N . ALA A 1 100 ? 9.608 0.016 -0.457 1.00 96.94 100 ALA A N 1
ATOM 701 C CA . ALA A 1 100 ? 8.721 0.849 0.354 1.00 96.94 100 ALA A CA 1
ATOM 702 C C . ALA A 1 100 ? 9.094 2.338 0.250 1.00 96.94 100 ALA A C 1
ATOM 704 O O . ALA A 1 100 ? 8.239 3.176 -0.038 1.00 96.94 100 ALA A O 1
ATOM 705 N N . LYS A 1 101 ? 10.380 2.673 0.410 1.00 97.12 101 LYS A N 1
ATOM 706 C CA . LYS A 1 101 ? 10.887 4.049 0.289 1.00 97.12 101 LYS A CA 1
ATOM 707 C C . LYS A 1 101 ? 10.636 4.636 -1.104 1.00 97.12 101 LYS A C 1
ATOM 709 O O . LYS A 1 101 ? 10.235 5.795 -1.216 1.00 97.12 101 LYS A O 1
ATOM 714 N N . ALA A 1 102 ? 10.851 3.846 -2.154 1.00 97.56 102 ALA A N 1
ATOM 715 C CA . ALA A 1 102 ? 10.583 4.233 -3.534 1.00 97.56 102 ALA A CA 1
ATOM 716 C C . ALA A 1 102 ? 9.094 4.560 -3.751 1.00 97.56 102 ALA A C 1
ATOM 718 O O . ALA A 1 102 ? 8.765 5.616 -4.294 1.00 97.56 102 ALA A O 1
ATOM 719 N N . LEU A 1 103 ? 8.193 3.711 -3.247 1.00 98.00 103 LEU A N 1
ATOM 720 C CA . LEU A 1 103 ? 6.748 3.935 -3.316 1.00 98.00 103 LEU A CA 1
ATOM 721 C C . LEU A 1 103 ? 6.298 5.168 -2.524 1.00 98.00 103 LEU A C 1
ATOM 723 O O . LEU A 1 103 ? 5.434 5.903 -2.998 1.00 98.00 103 LEU A O 1
ATOM 727 N N . HIS A 1 104 ? 6.902 5.462 -1.364 1.00 97.38 104 HIS A N 1
ATOM 728 C CA . HIS A 1 104 ? 6.592 6.689 -0.611 1.00 97.38 104 HIS A CA 1
ATOM 729 C C . HIS A 1 104 ? 6.856 7.944 -1.449 1.00 97.38 104 HIS A C 1
ATOM 731 O O . HIS A 1 104 ? 6.045 8.872 -1.445 1.00 97.38 104 HIS A O 1
ATOM 737 N N . GLY A 1 105 ? 7.963 7.956 -2.201 1.00 95.81 105 GLY A N 1
ATOM 738 C CA . GLY A 1 105 ? 8.303 9.038 -3.128 1.00 95.81 105 GLY A CA 1
ATOM 739 C C . GLY A 1 105 ? 7.316 9.182 -4.292 1.00 95.81 105 GLY A C 1
ATOM 740 O O . GLY A 1 105 ? 7.122 10.287 -4.798 1.00 95.81 105 GLY A O 1
ATOM 741 N N . ALA A 1 106 ? 6.642 8.096 -4.677 1.00 96.06 106 ALA A N 1
ATOM 742 C CA . ALA A 1 106 ? 5.662 8.091 -5.755 1.00 96.06 106 ALA A CA 1
ATOM 743 C C . ALA A 1 106 ? 4.280 8.628 -5.338 1.00 96.06 106 ALA A C 1
ATOM 745 O O . ALA A 1 106 ? 3.503 8.995 -6.214 1.00 96.06 106 ALA A O 1
ATOM 746 N N . ILE A 1 107 ? 3.952 8.750 -4.045 1.00 94.88 107 ILE A N 1
ATOM 747 C CA . ILE A 1 107 ? 2.604 9.174 -3.606 1.00 94.88 107 ILE A CA 1
ATOM 748 C C . ILE A 1 107 ? 2.255 10.577 -4.124 1.00 94.88 107 ILE A C 1
ATOM 750 O O . ILE A 1 107 ? 1.263 10.758 -4.830 1.00 94.88 107 ILE A O 1
ATOM 754 N N . LYS A 1 108 ? 3.082 11.581 -3.806 1.00 92.56 108 LYS A N 1
ATOM 755 C CA . LYS A 1 108 ? 2.773 12.992 -4.094 1.00 92.56 108 LYS A CA 1
ATOM 756 C C . LYS A 1 108 ? 2.592 13.280 -5.596 1.00 92.56 108 LYS A C 1
ATOM 758 O O . LYS A 1 108 ? 1.597 13.916 -5.938 1.00 92.56 108 LYS A O 1
ATOM 763 N N . PRO A 1 109 ? 3.460 12.796 -6.508 1.00 92.56 109 PRO A N 1
ATOM 764 C CA . PRO A 1 109 ? 3.246 12.962 -7.949 1.00 92.56 109 PRO A CA 1
ATOM 765 C C . PRO A 1 109 ? 1.959 12.311 -8.476 1.00 92.56 109 PRO A C 1
ATOM 767 O O . PRO A 1 109 ? 1.476 12.675 -9.550 1.00 92.56 109 PRO A O 1
ATOM 770 N N . ASN A 1 110 ? 1.415 11.321 -7.763 1.00 92.56 110 ASN A N 1
ATOM 771 C CA . ASN A 1 110 ? 0.221 10.582 -8.162 1.00 92.56 110 ASN A CA 1
ATOM 772 C C . ASN A 1 110 ? -1.086 11.172 -7.625 1.00 92.56 110 ASN A C 1
ATOM 774 O O . ASN A 1 110 ? -2.130 10.767 -8.113 1.00 92.56 110 ASN A O 1
ATOM 778 N N . ILE A 1 111 ? -1.072 12.157 -6.718 1.00 90.12 111 ILE A N 1
ATOM 779 C CA . ILE A 1 111 ? -2.305 12.750 -6.154 1.00 90.12 111 ILE A CA 1
ATOM 780 C C . ILE A 1 111 ? -3.334 13.161 -7.232 1.00 90.12 111 ILE A C 1
ATOM 782 O O . ILE A 1 111 ? -4.499 12.783 -7.095 1.00 90.12 111 ILE A O 1
ATOM 786 N N . PRO A 1 112 ? -2.952 13.835 -8.340 1.00 88.38 112 PRO A N 1
ATOM 787 C CA . PRO A 1 112 ? -3.912 14.206 -9.385 1.00 88.38 112 PRO A CA 1
ATOM 788 C C . PRO A 1 112 ? -4.461 13.010 -10.181 1.00 88.38 112 PRO A C 1
ATOM 790 O O . PRO A 1 112 ? -5.479 13.129 -10.858 1.00 88.38 112 PRO A O 1
ATOM 793 N N . ASN A 1 113 ? -3.789 11.856 -10.131 1.00 87.81 113 ASN A N 1
ATOM 794 C CA . ASN A 1 113 ? -4.120 10.659 -10.894 1.00 87.81 113 ASN A CA 1
ATOM 795 C C . ASN A 1 113 ? -4.605 9.539 -9.965 1.00 87.81 113 ASN A C 1
ATOM 797 O O . ASN A 1 113 ? -3.827 8.739 -9.447 1.00 87.81 113 ASN A O 1
ATOM 801 N N . ARG A 1 114 ? -5.924 9.457 -9.773 1.00 86.19 114 ARG A N 1
ATOM 802 C CA . ARG A 1 114 ? -6.532 8.530 -8.806 1.00 86.19 114 ARG A CA 1
ATOM 803 C C . ARG A 1 114 ? -6.193 7.059 -9.058 1.00 86.19 114 ARG A C 1
ATOM 805 O O . ARG A 1 114 ? -6.022 6.322 -8.093 1.00 86.19 114 ARG A O 1
ATOM 812 N N . LYS A 1 115 ? -6.098 6.628 -10.321 1.00 87.12 115 LYS A N 1
ATOM 813 C CA . LYS A 1 115 ? -5.809 5.227 -10.665 1.00 87.12 115 LYS A CA 1
ATOM 814 C C . LYS A 1 115 ? -4.373 4.863 -10.299 1.00 87.12 115 LYS A C 1
ATOM 816 O O . LYS A 1 115 ? -4.148 3.854 -9.636 1.00 87.12 115 LYS A O 1
ATOM 821 N N . ALA A 1 116 ? -3.414 5.696 -10.689 1.00 88.69 116 ALA A N 1
ATOM 822 C CA . ALA A 1 116 ? -2.015 5.454 -10.373 1.00 88.69 116 ALA A CA 1
ATOM 823 C C . ALA A 1 116 ? -1.729 5.641 -8.869 1.00 88.69 116 ALA A C 1
ATOM 825 O O . ALA A 1 116 ? -0.956 4.880 -8.293 1.00 88.69 116 ALA A O 1
ATOM 826 N N . LEU A 1 117 ? -2.427 6.560 -8.192 1.00 92.31 117 LEU A N 1
ATOM 827 C CA . LEU A 1 117 ? -2.371 6.706 -6.734 1.00 92.31 117 LEU A CA 1
ATOM 828 C C . LEU A 1 117 ? -2.872 5.462 -5.994 1.00 92.31 117 LEU A C 1
ATOM 830 O O . LEU A 1 117 ? -2.226 5.024 -5.043 1.00 92.31 117 LEU A O 1
ATOM 834 N N . ALA A 1 118 ? -3.996 4.887 -6.434 1.00 91.62 118 ALA A N 1
ATOM 835 C CA . ALA A 1 118 ? -4.508 3.640 -5.875 1.00 91.62 118 ALA A CA 1
ATOM 836 C C . ALA A 1 118 ? -3.480 2.510 -6.035 1.00 91.62 118 ALA A C 1
ATOM 838 O O . ALA A 1 118 ? -3.145 1.857 -5.053 1.00 91.62 118 ALA A O 1
ATOM 839 N N . ALA A 1 119 ? -2.885 2.372 -7.227 1.00 94.00 119 ALA A N 1
ATOM 840 C CA . ALA A 1 119 ? -1.833 1.386 -7.477 1.00 94.00 119 ALA A CA 1
ATOM 841 C C . ALA A 1 119 ? -0.600 1.577 -6.573 1.00 94.00 119 ALA A C 1
ATOM 843 O O . ALA A 1 119 ? -0.024 0.594 -6.114 1.00 94.00 119 ALA A O 1
ATOM 844 N N . VAL A 1 120 ? -0.203 2.822 -6.278 1.00 96.88 120 VAL A N 1
ATOM 845 C CA . VAL A 1 120 ? 0.894 3.109 -5.338 1.00 96.88 120 VAL A CA 1
ATOM 846 C C . VAL A 1 120 ? 0.547 2.648 -3.922 1.00 96.88 120 VAL A C 1
ATOM 848 O O . VAL A 1 120 ? 1.374 2.003 -3.284 1.00 96.88 120 VAL A O 1
ATOM 851 N N . PHE A 1 121 ? -0.652 2.943 -3.415 1.00 97.56 121 PHE A N 1
ATOM 852 C CA . PHE A 1 121 ? -1.041 2.511 -2.068 1.00 97.56 121 PHE A CA 1
ATOM 853 C C . PHE A 1 121 ? -1.242 0.998 -1.957 1.00 97.56 121 PHE A C 1
ATOM 855 O O . PHE A 1 121 ? -0.791 0.407 -0.975 1.00 97.56 121 PHE A O 1
ATOM 862 N N . ASP A 1 122 ? -1.841 0.368 -2.968 1.00 96.44 122 ASP A N 1
ATOM 863 C CA . ASP A 1 122 ? -1.956 -1.089 -3.036 1.00 96.44 122 ASP A CA 1
ATOM 864 C C . ASP A 1 122 ? -0.564 -1.731 -2.994 1.00 96.44 122 ASP A C 1
ATOM 866 O O . ASP A 1 122 ? -0.306 -2.587 -2.147 1.00 96.44 122 ASP A O 1
ATOM 870 N N . ALA A 1 123 ? 0.375 -1.227 -3.802 1.00 97.12 123 ALA A N 1
ATOM 871 C CA . ALA A 1 123 ? 1.760 -1.684 -3.802 1.00 97.12 123 ALA A CA 1
ATOM 872 C C . ALA A 1 123 ? 2.463 -1.471 -2.451 1.00 97.12 123 ALA A C 1
ATOM 874 O O . ALA A 1 123 ? 3.223 -2.333 -2.018 1.00 97.12 123 ALA A O 1
ATOM 875 N N . ILE A 1 124 ? 2.210 -0.364 -1.738 1.00 97.88 124 ILE A N 1
ATOM 876 C CA . ILE A 1 124 ? 2.762 -0.155 -0.384 1.00 97.88 124 ILE A CA 1
ATOM 877 C C . ILE A 1 124 ? 2.267 -1.251 0.569 1.00 97.88 124 ILE A C 1
ATOM 879 O O . ILE A 1 124 ? 3.047 -1.777 1.368 1.00 97.88 124 ILE A O 1
ATOM 883 N N . GLY A 1 125 ? 0.984 -1.606 0.473 1.00 95.62 125 GLY A N 1
ATOM 884 C CA . GLY A 1 125 ? 0.393 -2.705 1.229 1.00 95.62 125 GLY A CA 1
ATOM 885 C C . GLY A 1 125 ? 0.974 -4.076 0.863 1.00 95.62 125 GLY A C 1
ATOM 886 O O . GLY A 1 125 ? 1.194 -4.893 1.756 1.00 95.62 125 GLY A O 1
ATOM 887 N N . GLU A 1 126 ? 1.247 -4.319 -0.421 1.00 94.94 126 GLU A N 1
ATOM 888 C CA . GLU A 1 126 ? 1.863 -5.555 -0.936 1.00 94.94 126 GLU A CA 1
ATOM 889 C C . GLU A 1 126 ? 3.331 -5.707 -0.520 1.00 94.94 126 GLU A C 1
ATOM 891 O O . GLU A 1 126 ? 3.729 -6.793 -0.089 1.00 94.94 126 GLU A O 1
ATOM 896 N N . VAL A 1 127 ? 4.114 -4.618 -0.551 1.00 95.50 127 VAL A N 1
ATOM 897 C CA . VAL A 1 127 ? 5.466 -4.611 0.028 1.00 95.50 127 VAL A CA 1
ATOM 898 C C . VAL A 1 127 ? 5.384 -4.973 1.508 1.00 95.50 127 VAL A C 1
ATOM 900 O O . VAL A 1 127 ? 6.217 -5.727 2.002 1.00 95.50 127 VAL A O 1
ATOM 903 N N . GLY A 1 128 ? 4.390 -4.452 2.233 1.00 92.81 128 GLY A N 1
ATOM 904 C CA . GLY A 1 128 ? 4.099 -4.882 3.601 1.00 92.81 128 GLY A CA 1
ATOM 905 C C . GLY A 1 128 ? 5.177 -4.520 4.632 1.00 92.81 128 GLY A C 1
ATOM 906 O O . GLY A 1 128 ? 5.139 -5.017 5.753 1.00 92.81 128 GLY A O 1
ATOM 907 N N . HIS A 1 129 ? 6.148 -3.673 4.276 1.00 93.06 129 HIS A N 1
ATOM 908 C CA . HIS A 1 129 ? 7.262 -3.322 5.154 1.00 93.06 129 HIS A CA 1
ATOM 909 C C . HIS A 1 129 ? 6.830 -2.309 6.228 1.00 93.06 129 HIS A C 1
ATOM 911 O O . HIS A 1 129 ? 6.218 -1.282 5.925 1.00 93.06 129 HIS A O 1
ATOM 917 N N . SER A 1 130 ? 7.195 -2.562 7.488 1.00 90.06 130 SER A N 1
ATOM 918 C CA . SER A 1 130 ? 6.725 -1.809 8.665 1.00 90.06 130 SER A CA 1
ATOM 919 C C . SER A 1 130 ? 7.098 -0.319 8.661 1.00 90.06 130 SER A C 1
ATOM 921 O O . SER A 1 130 ? 6.399 0.497 9.270 1.00 90.06 130 SER A O 1
ATOM 923 N N . SER A 1 131 ? 8.147 0.073 7.927 1.00 92.75 131 SER A N 1
ATOM 924 C CA . SER A 1 131 ? 8.513 1.486 7.729 1.00 92.75 131 SER A CA 1
ATOM 925 C C . SER A 1 131 ? 7.428 2.304 7.015 1.00 92.75 131 SER A C 1
ATOM 927 O O . SER A 1 131 ? 7.419 3.530 7.111 1.00 92.75 131 SER A O 1
ATOM 929 N N . SER A 1 132 ? 6.493 1.651 6.321 1.00 96.94 132 SER A N 1
ATOM 930 C CA . SER A 1 132 ? 5.388 2.312 5.624 1.00 96.94 132 SER A CA 1
ATOM 931 C C . SER A 1 132 ? 4.241 2.736 6.536 1.00 96.94 132 SER A C 1
ATOM 933 O O . SER A 1 132 ? 3.432 3.566 6.116 1.00 96.94 132 SER A O 1
ATOM 935 N N . VAL A 1 133 ? 4.169 2.215 7.767 1.00 96.31 133 VAL A N 1
ATOM 936 C CA . VAL A 1 133 ? 3.036 2.460 8.671 1.00 96.31 133 VAL A CA 1
ATOM 937 C C . VAL A 1 133 ? 2.883 3.947 8.986 1.00 96.31 133 VAL A C 1
ATOM 939 O O . VAL A 1 133 ? 1.822 4.513 8.747 1.00 96.31 133 VAL A O 1
ATOM 942 N N . GLU A 1 134 ? 3.950 4.611 9.438 1.00 96.19 134 GLU A N 1
ATOM 943 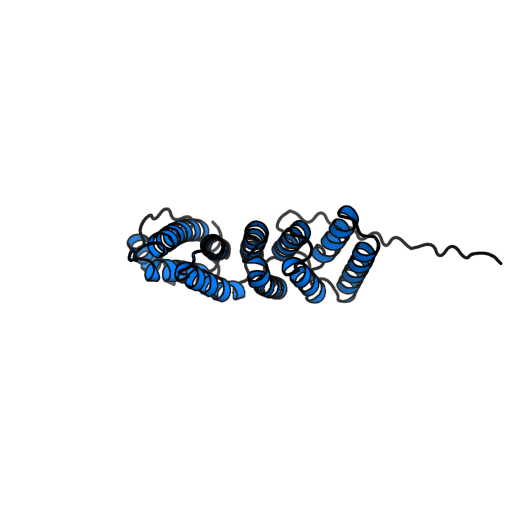C CA . GLU A 1 134 ? 3.898 6.038 9.805 1.00 96.19 134 GLU A CA 1
ATOM 944 C C . GLU A 1 134 ? 3.589 6.937 8.604 1.00 96.19 134 GLU A C 1
ATOM 946 O O . GLU A 1 134 ? 2.872 7.931 8.720 1.00 96.19 134 GLU A O 1
ATOM 951 N N . THR A 1 135 ? 4.109 6.585 7.425 1.00 97.00 135 THR A N 1
ATOM 952 C CA . THR A 1 135 ? 3.821 7.323 6.193 1.00 97.00 135 THR A CA 1
ATOM 953 C C . THR A 1 135 ? 2.349 7.197 5.812 1.00 97.00 135 THR A C 1
ATOM 955 O O . THR A 1 135 ? 1.719 8.215 5.529 1.00 97.00 135 THR A O 1
ATOM 958 N N . CYS A 1 136 ? 1.781 5.988 5.831 1.00 97.31 136 CYS A N 1
ATOM 959 C CA . CYS A 1 136 ? 0.369 5.780 5.506 1.00 97.31 136 CYS A CA 1
ATOM 960 C C . CYS A 1 136 ? -0.551 6.417 6.549 1.00 97.31 136 CYS A C 1
ATOM 962 O O . CYS A 1 136 ? -1.537 7.050 6.190 1.00 97.31 136 CYS A O 1
ATOM 964 N N . GLU A 1 137 ? -0.205 6.322 7.831 1.00 97.06 137 GLU A N 1
ATOM 965 C CA . GLU A 1 137 ? -0.951 6.970 8.906 1.00 97.06 137 GLU A CA 1
ATOM 966 C C . GLU A 1 137 ? -1.000 8.492 8.734 1.00 97.06 137 GLU A C 1
ATOM 968 O O . GLU A 1 137 ? -2.075 9.089 8.825 1.00 97.06 137 GLU A O 1
ATOM 973 N N . ARG A 1 138 ? 0.145 9.121 8.437 1.00 96.12 138 ARG A N 1
ATOM 974 C CA . ARG A 1 138 ? 0.219 10.560 8.158 1.00 96.12 138 ARG A CA 1
ATOM 975 C C . ARG A 1 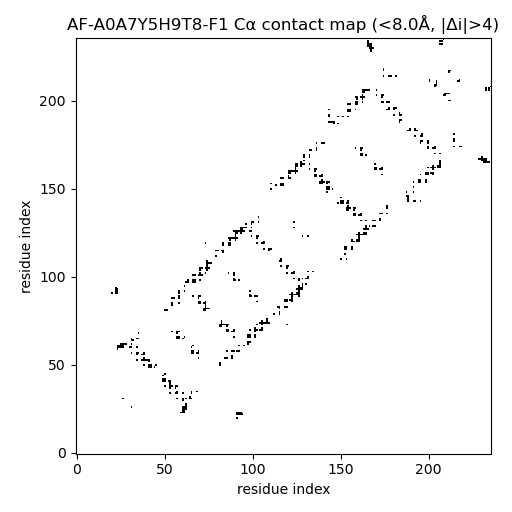138 ? -0.646 10.936 6.956 1.00 96.12 138 ARG A C 1
ATOM 977 O O . ARG A 1 138 ? -1.498 11.804 7.089 1.00 96.12 138 ARG A O 1
ATOM 984 N N . TRP A 1 139 ? -0.493 10.244 5.824 1.00 95.81 139 TRP A N 1
ATOM 985 C CA . TRP A 1 139 ? -1.290 10.522 4.624 1.00 95.81 139 TRP A CA 1
ATOM 986 C C . TRP A 1 139 ? -2.789 10.336 4.848 1.00 95.81 139 TRP A C 1
ATOM 988 O O . TRP A 1 139 ? -3.569 11.155 4.374 1.00 95.81 139 TRP A O 1
ATOM 998 N N . ALA A 1 140 ? -3.200 9.298 5.578 1.00 95.31 140 ALA A N 1
ATOM 999 C CA . ALA A 1 140 ? -4.601 9.085 5.917 1.00 95.31 140 ALA A CA 1
ATOM 1000 C C . ALA A 1 140 ? -5.152 10.238 6.767 1.00 95.31 140 ALA A C 1
ATOM 1002 O O . ALA A 1 140 ? -6.231 10.744 6.474 1.00 95.31 140 ALA A O 1
ATOM 1003 N N . ARG A 1 141 ? -4.415 10.681 7.794 1.00 92.69 141 ARG A N 1
ATOM 1004 C CA . ARG A 1 141 ? -4.826 11.811 8.644 1.00 92.69 141 ARG A CA 1
ATOM 1005 C C . ARG A 1 141 ? -4.926 13.109 7.847 1.00 92.69 141 ARG A C 1
ATOM 1007 O O . ARG A 1 141 ? -5.983 13.732 7.855 1.00 92.69 141 ARG A O 1
ATOM 1014 N N . ASP A 1 142 ? -3.875 13.451 7.105 1.00 91.69 142 ASP A N 1
ATOM 1015 C CA . ASP A 1 142 ? -3.830 14.660 6.279 1.00 91.69 142 ASP A CA 1
ATOM 1016 C C . ASP A 1 142 ? -4.981 14.669 5.256 1.00 91.69 142 ASP A C 1
ATOM 1018 O O . ASP A 1 142 ? -5.631 15.690 5.046 1.00 91.69 142 ASP A O 1
ATOM 1022 N N . ALA A 1 143 ? -5.287 13.510 4.665 1.00 91.00 143 ALA A N 1
ATOM 1023 C CA . ALA A 1 143 ? -6.368 13.360 3.697 1.00 91.00 143 ALA A CA 1
ATOM 1024 C C . ALA A 1 143 ? -7.773 13.482 4.300 1.00 91.00 143 ALA A C 1
ATOM 1026 O O . ALA A 1 143 ? -8.693 13.908 3.609 1.00 91.00 143 ALA A O 1
ATOM 1027 N N . VAL A 1 144 ? -7.966 13.103 5.565 1.00 89.88 144 VAL A N 1
ATOM 1028 C CA . VAL A 1 144 ? -9.261 13.263 6.245 1.00 89.88 144 VAL A CA 1
ATOM 1029 C C . VAL A 1 144 ? -9.502 14.713 6.668 1.00 89.88 144 VAL A C 1
ATOM 1031 O O . VAL A 1 144 ? -10.651 15.163 6.691 1.00 89.88 144 VAL A O 1
ATOM 1034 N N . ASP A 1 145 ? -8.435 15.450 6.974 1.00 86.94 145 ASP A N 1
ATOM 1035 C CA . ASP A 1 145 ? -8.512 16.859 7.366 1.00 86.94 145 ASP A CA 1
ATOM 1036 C C . ASP A 1 145 ? -8.573 17.836 6.177 1.00 86.94 145 ASP A C 1
ATOM 1038 O O . ASP A 1 145 ? -8.896 19.022 6.380 1.00 86.94 145 ASP A O 1
ATOM 1042 N N . ASP A 1 146 ? -8.337 17.329 4.960 1.00 85.62 146 ASP A N 1
ATOM 1043 C CA . ASP A 1 146 ? -8.456 18.048 3.693 1.00 85.62 146 ASP A CA 1
ATOM 1044 C C . ASP A 1 146 ? -9.856 18.661 3.526 1.00 85.62 146 ASP A C 1
ATOM 1046 O O . ASP A 1 146 ? -10.891 17.990 3.568 1.00 85.62 146 ASP A O 1
ATOM 1050 N N . ARG A 1 147 ? -9.889 19.983 3.351 1.00 76.25 147 ARG A N 1
ATOM 1051 C CA . ARG A 1 147 ? -11.133 20.752 3.208 1.00 76.25 147 ARG A CA 1
ATOM 1052 C C . ARG A 1 147 ? -11.632 20.777 1.768 1.00 76.25 147 ARG A C 1
ATOM 1054 O O . ARG A 1 147 ? -12.835 20.954 1.554 1.00 76.25 147 ARG A O 1
ATOM 1061 N N . ASP A 1 148 ? -10.734 20.577 0.811 1.00 77.94 148 ASP A N 1
ATOM 1062 C CA . ASP A 1 148 ? -11.035 20.700 -0.611 1.00 77.94 148 ASP A CA 1
ATOM 1063 C C . ASP A 1 148 ? -11.560 19.375 -1.183 1.00 77.94 148 ASP A C 1
ATOM 1065 O O . ASP A 1 148 ? -12.380 19.370 -2.107 1.00 77.94 148 ASP A O 1
ATOM 1069 N N . GLY A 1 149 ? -11.222 18.255 -0.534 1.00 74.75 149 GLY A N 1
ATOM 1070 C CA . GLY A 1 149 ? -11.711 16.913 -0.856 1.00 74.75 149 GLY A CA 1
ATOM 1071 C C . GLY A 1 149 ? -10.952 16.250 -2.005 1.00 74.75 149 GLY A C 1
ATOM 1072 O O . GLY A 1 149 ? -11.350 15.181 -2.478 1.00 74.75 149 GLY A O 1
ATOM 1073 N N . GLU A 1 150 ? -9.854 16.860 -2.445 1.00 80.31 150 GLU A N 1
ATOM 1074 C CA . GLU A 1 150 ? -8.958 16.335 -3.475 1.00 80.31 150 GLU A CA 1
ATOM 1075 C C . GLU A 1 150 ? -8.269 15.048 -3.003 1.00 80.31 150 GLU A C 1
ATOM 1077 O O . GLU A 1 150 ? -7.996 14.146 -3.799 1.00 80.31 150 GLU A O 1
ATOM 1082 N N . MET A 1 151 ? -8.099 14.905 -1.687 1.00 84.25 151 MET A N 1
ATOM 1083 C CA . MET A 1 151 ? -7.415 13.786 -1.048 1.00 84.25 151 MET A CA 1
ATOM 1084 C C . MET A 1 151 ? -8.326 12.591 -0.727 1.00 84.25 151 MET A C 1
ATOM 1086 O O . MET A 1 151 ? -7.889 11.630 -0.095 1.00 84.25 151 MET A O 1
ATOM 1090 N N . ALA A 1 152 ? -9.579 12.572 -1.194 1.00 84.38 152 ALA A N 1
ATOM 1091 C CA . ALA A 1 152 ? -10.522 11.489 -0.882 1.00 84.38 152 ALA A CA 1
ATOM 1092 C C . ALA A 1 152 ? -10.003 10.083 -1.253 1.00 84.38 152 ALA A C 1
ATOM 1094 O O . ALA A 1 152 ? -10.244 9.124 -0.522 1.00 84.38 152 ALA A O 1
ATOM 1095 N N . GLY A 1 153 ? -9.273 9.956 -2.369 1.00 83.81 153 GLY A N 1
ATOM 1096 C CA . GLY A 1 153 ? -8.659 8.687 -2.787 1.00 83.81 153 GLY A CA 1
ATOM 1097 C C . GLY A 1 153 ? -7.479 8.255 -1.909 1.00 83.81 153 GLY A C 1
ATOM 1098 O O . GLY A 1 153 ? -7.192 7.065 -1.806 1.00 83.81 153 GLY A O 1
ATOM 1099 N N . VAL A 1 154 ? -6.829 9.208 -1.236 1.00 91.44 154 VAL A N 1
ATOM 1100 C CA . VAL A 1 154 ? -5.723 8.943 -0.308 1.00 91.44 154 VAL A CA 1
ATOM 1101 C C . VAL A 1 154 ? -6.232 8.317 0.986 1.00 91.44 154 VAL A C 1
ATOM 1103 O O . VAL A 1 154 ? -5.561 7.440 1.518 1.00 91.44 154 VAL A O 1
ATOM 1106 N N . VAL A 1 155 ? -7.428 8.691 1.458 1.00 92.44 155 VAL A N 1
ATOM 1107 C CA . VAL A 1 155 ? -8.045 8.087 2.656 1.00 92.44 155 VAL A CA 1
ATOM 1108 C C . VAL A 1 155 ? -8.179 6.572 2.494 1.00 92.44 155 VAL A C 1
ATOM 1110 O O . VAL A 1 155 ? -7.672 5.814 3.320 1.00 92.44 155 VAL A O 1
ATOM 1113 N N . ASP A 1 156 ? -8.831 6.132 1.414 1.00 91.94 156 ASP A N 1
ATOM 1114 C CA . ASP A 1 156 ? -9.076 4.708 1.168 1.00 91.94 156 ASP A CA 1
ATOM 1115 C C . ASP A 1 156 ? -7.767 3.953 0.908 1.00 91.94 156 ASP A C 1
ATOM 1117 O O . ASP A 1 156 ? -7.548 2.889 1.486 1.00 91.94 156 ASP A O 1
ATOM 1121 N N . GLY A 1 157 ? -6.881 4.521 0.082 1.00 94.81 157 GLY A N 1
ATOM 1122 C CA . GLY A 1 157 ? -5.602 3.902 -0.262 1.00 94.81 157 GLY A CA 1
ATOM 1123 C C . GLY A 1 157 ? -4.686 3.738 0.949 1.00 94.81 157 GLY A C 1
ATOM 1124 O O . GLY A 1 157 ? -4.216 2.638 1.228 1.00 94.81 157 GLY A O 1
ATOM 1125 N N . ALA A 1 158 ? -4.466 4.804 1.721 1.00 97.19 158 ALA A N 1
ATOM 1126 C CA . ALA A 1 158 ? -3.552 4.772 2.857 1.00 97.19 158 ALA A CA 1
ATOM 1127 C C . ALA A 1 158 ? -4.050 3.851 3.983 1.00 97.19 158 ALA A C 1
ATOM 1129 O O . ALA A 1 158 ? -3.274 3.061 4.522 1.00 97.19 158 ALA A O 1
ATOM 1130 N N . ILE A 1 159 ? -5.347 3.893 4.313 1.00 97.75 159 ILE A N 1
ATOM 1131 C CA . ILE A 1 159 ? -5.934 2.993 5.319 1.00 97.75 159 ILE A CA 1
ATOM 1132 C C . ILE A 1 159 ? -5.979 1.547 4.799 1.00 97.75 159 ILE A C 1
ATOM 1134 O O . ILE A 1 159 ? -5.719 0.611 5.555 1.00 97.75 159 ILE A O 1
ATOM 1138 N N . GLY A 1 160 ? -6.251 1.346 3.507 1.00 96.56 160 GLY A N 1
ATOM 1139 C CA . GLY A 1 160 ? -6.192 0.035 2.859 1.00 96.56 160 GLY A CA 1
ATOM 1140 C C . GLY A 1 160 ? -4.794 -0.587 2.906 1.00 96.56 160 GLY A C 1
ATOM 1141 O O . GLY A 1 160 ? -4.663 -1.764 3.251 1.00 96.56 160 GLY A O 1
ATOM 1142 N N . ALA A 1 161 ? -3.754 0.214 2.650 1.00 97.12 161 ALA A N 1
ATOM 1143 C CA . ALA A 1 161 ? -2.356 -0.191 2.765 1.00 97.12 161 ALA A CA 1
ATOM 1144 C C . ALA A 1 161 ? -2.001 -0.588 4.206 1.00 97.12 161 ALA A C 1
ATOM 1146 O O . ALA A 1 161 ? -1.393 -1.637 4.419 1.00 97.12 161 ALA A O 1
ATOM 1147 N N . LEU A 1 162 ? -2.447 0.187 5.207 1.00 97.31 162 LEU A N 1
ATOM 1148 C CA . LEU A 1 162 ? -2.344 -0.200 6.622 1.00 97.31 162 LEU A CA 1
ATOM 1149 C C . LEU A 1 162 ? -3.018 -1.557 6.872 1.00 97.31 162 LEU A C 1
ATOM 1151 O O . LEU A 1 162 ? -2.399 -2.462 7.427 1.00 97.31 162 LEU A O 1
ATOM 1155 N N . GLY A 1 163 ? -4.235 -1.762 6.372 1.00 95.75 163 GLY A N 1
ATOM 1156 C CA . GLY A 1 163 ? -4.934 -3.043 6.487 1.00 95.75 163 GLY A CA 1
ATOM 1157 C C . GLY A 1 163 ? -4.209 -4.240 5.849 1.00 95.75 163 GLY A C 1
ATOM 1158 O O . GLY A 1 163 ? -4.491 -5.382 6.203 1.00 95.75 163 GLY A O 1
ATOM 1159 N N . ALA A 1 164 ? -3.295 -4.006 4.904 1.00 94.56 164 ALA A N 1
ATOM 1160 C CA . ALA A 1 164 ? -2.493 -5.044 4.252 1.00 94.56 164 ALA A CA 1
ATOM 1161 C C . ALA A 1 164 ? -1.157 -5.327 4.971 1.00 94.56 164 ALA A C 1
ATOM 1163 O O . ALA A 1 164 ? -0.645 -6.450 4.901 1.00 94.56 164 ALA A O 1
ATOM 1164 N N . MET A 1 165 ? -0.623 -4.335 5.690 1.00 92.88 165 MET A N 1
ATOM 1165 C CA . MET A 1 165 ? 0.565 -4.452 6.536 1.00 92.88 165 MET A CA 1
ATOM 1166 C C . MET A 1 165 ? 0.212 -5.200 7.824 1.00 92.88 165 MET A C 1
ATOM 1168 O O . MET A 1 165 ? -0.178 -4.582 8.814 1.00 92.88 165 MET A O 1
ATOM 1172 N N . ALA A 1 166 ? 0.353 -6.526 7.807 1.00 87.38 166 ALA A N 1
ATOM 1173 C CA . ALA A 1 166 ? 0.007 -7.444 8.896 1.00 87.38 166 ALA A CA 1
ATOM 1174 C C . ALA A 1 166 ? 0.928 -7.300 10.127 1.00 87.38 166 ALA A C 1
ATOM 1176 O O . ALA A 1 166 ? 1.642 -8.219 10.511 1.00 87.38 166 ALA A O 1
ATOM 1177 N N . SER A 1 167 ? 0.911 -6.124 10.747 1.00 90.81 167 SER A N 1
ATOM 1178 C CA . SER A 1 167 ? 1.718 -5.768 11.908 1.00 90.81 167 SER A CA 1
ATOM 1179 C C . SER A 1 167 ? 0.856 -5.105 12.971 1.00 90.81 167 SER A C 1
ATOM 1181 O O . SER A 1 167 ? -0.109 -4.388 12.678 1.00 90.81 167 SER A O 1
ATOM 1183 N N . ARG A 1 168 ? 1.252 -5.287 14.226 1.00 93.38 168 ARG A N 1
ATOM 1184 C CA . ARG A 1 168 ? 0.628 -4.633 15.373 1.00 93.38 168 ARG A CA 1
ATOM 1185 C C . ARG A 1 168 ? 0.644 -3.110 15.249 1.00 93.38 168 ARG A C 1
ATOM 1187 O O . ARG A 1 168 ? -0.357 -2.463 15.548 1.00 93.38 168 ARG A O 1
ATOM 1194 N N . LYS A 1 169 ? 1.753 -2.542 14.767 1.00 94.25 169 LYS A N 1
ATOM 1195 C CA . LYS A 1 169 ? 1.894 -1.094 14.560 1.00 94.25 169 LYS A CA 1
ATOM 1196 C C . LYS A 1 169 ? 0.839 -0.564 13.586 1.00 94.25 169 LYS A C 1
ATOM 1198 O O . LYS A 1 169 ? 0.267 0.496 13.812 1.00 94.25 169 LYS A O 1
ATOM 1203 N N . SER A 1 170 ? 0.555 -1.318 12.524 1.00 95.81 170 SER A N 1
ATOM 1204 C CA . SER A 1 170 ? -0.485 -0.950 11.566 1.00 95.81 170 SER A CA 1
ATOM 1205 C C . SER A 1 170 ? -1.882 -0.965 12.191 1.00 95.81 170 SER A C 1
ATOM 1207 O O . SER A 1 170 ? -2.648 -0.020 12.024 1.00 95.81 170 SER A O 1
ATOM 1209 N N . LEU A 1 171 ? -2.195 -1.993 12.986 1.00 95.75 171 LEU A N 1
ATOM 1210 C CA . LEU A 1 171 ? -3.455 -2.070 13.730 1.00 95.75 171 LEU A CA 1
ATOM 1211 C C . LEU A 1 171 ? -3.627 -0.872 14.674 1.00 95.75 171 LEU A C 1
ATOM 1213 O O . LEU A 1 171 ? -4.683 -0.237 14.681 1.00 95.75 171 LEU A O 1
ATOM 1217 N N . GLU A 1 172 ? -2.585 -0.532 15.438 1.00 96.31 172 GLU A N 1
ATOM 1218 C CA . GLU A 1 172 ? -2.588 0.630 16.332 1.00 96.31 172 GLU A CA 1
ATOM 1219 C C . GLU A 1 172 ? -2.819 1.942 15.562 1.00 96.31 172 GLU A C 1
ATOM 1221 O O . GLU A 1 172 ? -3.635 2.759 15.997 1.00 96.31 172 GLU A O 1
ATOM 1226 N N . ALA A 1 173 ? -2.181 2.111 14.399 1.00 97.38 173 ALA A N 1
ATOM 1227 C CA . ALA A 1 173 ? -2.374 3.272 13.530 1.00 97.38 173 ALA A CA 1
ATOM 1228 C C . ALA A 1 173 ? -3.816 3.368 13.002 1.00 97.38 173 ALA A C 1
ATOM 1230 O O . ALA A 1 173 ? -4.426 4.437 13.054 1.00 97.38 173 ALA A O 1
ATOM 1231 N N . VAL A 1 174 ? -4.408 2.256 12.548 1.00 97.56 174 VAL A N 1
ATOM 1232 C CA . VAL A 1 174 ? -5.802 2.236 12.070 1.00 97.56 174 VAL A CA 1
ATOM 1233 C C . VAL A 1 174 ? -6.784 2.583 13.191 1.00 97.56 174 VAL A C 1
ATOM 1235 O O . VAL A 1 174 ? -7.720 3.356 12.963 1.00 97.56 174 VAL A O 1
ATOM 1238 N N . LEU A 1 175 ? -6.569 2.059 14.403 1.00 96.81 175 LEU A N 1
ATOM 1239 C CA . LEU A 1 175 ? -7.376 2.420 15.572 1.00 96.81 175 LEU A CA 1
ATOM 1240 C C . LEU A 1 175 ? -7.241 3.904 15.914 1.00 96.81 175 LEU A C 1
ATOM 1242 O O . LEU A 1 175 ? -8.246 4.549 16.201 1.00 96.81 175 LEU A O 1
ATOM 1246 N N . ASP A 1 176 ? -6.032 4.465 15.877 1.00 96.69 176 ASP A N 1
ATOM 1247 C CA . ASP A 1 176 ? -5.839 5.888 16.159 1.00 96.69 176 ASP A CA 1
ATOM 1248 C C . ASP A 1 176 ? -6.534 6.791 15.129 1.00 96.69 176 ASP A C 1
ATOM 1250 O O . ASP A 1 176 ? -7.220 7.745 15.507 1.00 96.69 176 ASP A O 1
ATOM 1254 N N . ILE A 1 177 ? -6.444 6.450 13.838 1.00 96.00 177 ILE A N 1
ATOM 1255 C CA . ILE A 1 177 ? -7.183 7.151 12.779 1.00 96.00 177 ILE A CA 1
ATOM 1256 C C . ILE A 1 177 ? -8.688 7.098 13.063 1.00 96.00 177 ILE A C 1
ATOM 1258 O O . ILE A 1 177 ? -9.362 8.125 12.967 1.00 96.00 177 ILE A O 1
ATOM 1262 N N . TRP A 1 178 ? -9.231 5.941 13.456 1.00 95.38 178 TRP A N 1
ATOM 1263 C CA . TRP A 1 178 ? -10.652 5.835 13.788 1.00 95.38 178 TRP A CA 1
ATOM 1264 C C . TRP A 1 178 ? -11.002 6.696 15.013 1.00 95.38 178 TRP A C 1
ATOM 1266 O O . TRP A 1 178 ? -11.938 7.493 14.940 1.00 95.38 178 TRP A O 1
ATOM 1276 N N . ARG A 1 179 ? -10.223 6.632 16.103 1.00 94.50 179 ARG A N 1
ATOM 1277 C CA . ARG A 1 179 ? -10.439 7.450 17.316 1.00 94.50 179 ARG A CA 1
ATOM 1278 C C . ARG A 1 179 ? -10.537 8.936 17.003 1.00 94.50 179 ARG A C 1
ATOM 1280 O O . ARG A 1 179 ? -11.480 9.595 17.440 1.00 94.50 179 ARG A O 1
ATOM 1287 N N . LYS A 1 180 ? -9.602 9.457 16.207 1.00 90.56 180 LYS A N 1
ATOM 1288 C CA . LYS A 1 180 ? -9.562 10.880 15.828 1.00 90.56 180 LYS A CA 1
ATOM 1289 C C . LYS A 1 180 ? -10.746 11.311 14.969 1.00 90.56 180 LYS A C 1
ATOM 1291 O O . LYS A 1 180 ? -11.097 12.485 14.954 1.00 90.56 180 LYS A O 1
ATOM 1296 N N . ASN A 1 181 ? -11.400 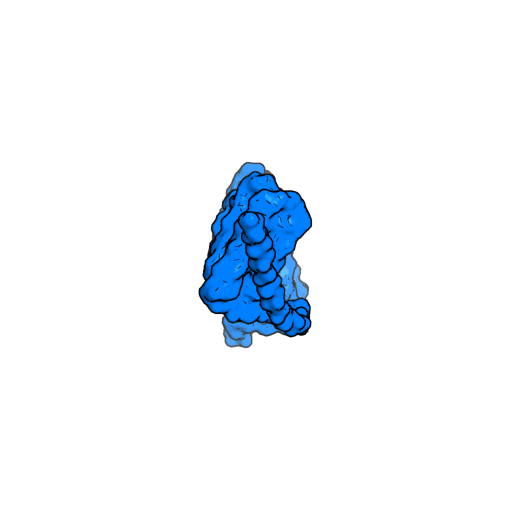10.355 14.317 1.00 88.12 181 ASN A N 1
ATOM 1297 C CA . ASN A 1 181 ? -12.546 10.572 13.444 1.00 88.12 181 ASN A CA 1
ATOM 1298 C C . ASN A 1 181 ? -13.859 10.031 14.030 1.00 88.12 181 ASN A C 1
ATOM 1300 O O . ASN A 1 181 ? -14.829 9.835 13.296 1.00 88.12 181 ASN A O 1
ATOM 1304 N N . ARG A 1 182 ? -13.908 9.795 15.352 1.00 82.50 182 ARG A N 1
ATOM 1305 C CA . ARG A 1 182 ? -15.100 9.302 16.060 1.00 82.50 182 ARG A CA 1
ATOM 1306 C C . ARG A 1 182 ? -16.289 10.250 15.910 1.00 82.50 182 ARG A C 1
ATOM 1308 O O . ARG A 1 182 ? -17.412 9.788 15.713 1.00 82.50 182 ARG A O 1
ATOM 1315 N N . THR A 1 183 ? -16.053 11.558 16.003 1.00 76.62 183 THR A N 1
ATOM 1316 C CA . THR A 1 183 ? -17.101 12.578 15.907 1.00 76.62 183 THR A CA 1
ATOM 1317 C C . THR A 1 183 ? -17.284 13.055 14.467 1.00 76.62 183 THR A C 1
ATOM 1319 O O . THR A 1 183 ? -16.324 13.339 13.741 1.00 76.62 183 THR A O 1
ATOM 1322 N N . LEU A 1 184 ? -18.548 13.154 14.052 1.00 65.12 184 LEU A N 1
ATOM 1323 C CA . LEU A 1 184 ? -18.923 13.797 12.796 1.00 65.12 184 LEU A CA 1
ATOM 1324 C C . LEU A 1 184 ? -18.486 15.268 12.862 1.00 65.12 184 LEU A C 1
ATOM 1326 O O . LEU A 1 184 ? -18.744 15.952 13.850 1.00 65.12 184 LEU A O 1
ATOM 1330 N N . GLY A 1 185 ? -17.733 15.705 11.853 1.00 63.28 185 GLY A N 1
ATOM 1331 C CA . GLY A 1 185 ? -17.452 17.125 11.637 1.00 63.28 185 GLY A CA 1
ATOM 1332 C C . GLY A 1 185 ? -18.601 17.781 10.875 1.00 63.28 185 GLY A C 1
ATOM 1333 O O . GLY A 1 185 ? -19.614 17.142 10.615 1.00 63.28 185 GLY A O 1
ATOM 1334 N N . ASP A 1 186 ? -18.426 19.032 10.475 1.00 60.94 186 ASP A N 1
ATOM 1335 C CA . ASP A 1 186 ? -19.360 19.765 9.629 1.00 60.94 186 ASP A CA 1
ATOM 1336 C C . ASP A 1 186 ? -19.047 19.600 8.125 1.00 60.94 186 ASP A C 1
ATOM 1338 O O . ASP A 1 186 ? -17.893 19.551 7.685 1.00 60.94 186 ASP A O 1
ATOM 1342 N N . GLY A 1 187 ? -20.094 19.515 7.299 1.00 69.81 187 GLY A N 1
ATOM 1343 C CA . GLY A 1 187 ? -19.998 19.626 5.838 1.00 69.81 187 GLY A CA 1
ATOM 1344 C C . GLY A 1 187 ? -19.136 18.551 5.158 1.00 69.81 187 GLY A C 1
ATOM 1345 O O . GLY A 1 187 ? -19.259 17.360 5.426 1.00 69.81 187 GLY A O 1
ATOM 1346 N N . LYS A 1 188 ? -18.247 18.951 4.235 1.00 68.25 188 LYS A N 1
ATOM 1347 C CA . LYS A 1 188 ? -17.418 18.019 3.434 1.00 68.25 188 LYS A CA 1
ATOM 1348 C C . LYS A 1 188 ? -16.526 17.101 4.284 1.00 68.25 188 LYS A C 1
ATOM 1350 O O . LYS A 1 188 ? -16.267 15.961 3.894 1.00 68.25 188 LYS A O 1
ATOM 1355 N N . ARG A 1 189 ? -16.103 17.566 5.465 1.00 72.38 189 ARG A N 1
ATOM 1356 C CA . ARG A 1 189 ? -15.307 16.780 6.421 1.00 72.38 189 ARG A CA 1
ATOM 1357 C C . ARG A 1 189 ? -16.092 15.608 6.987 1.00 72.38 189 ARG A C 1
ATOM 1359 O O . ARG A 1 189 ? -15.514 14.562 7.259 1.00 72.38 189 ARG A O 1
ATOM 1366 N N . GLU A 1 190 ? -17.406 15.747 7.123 1.00 80.94 190 GLU A N 1
ATOM 1367 C CA . GLU A 1 190 ? -18.278 14.661 7.559 1.00 80.94 190 GLU A CA 1
ATOM 1368 C C . GLU A 1 190 ? -18.203 13.460 6.604 1.00 80.94 190 GLU A C 1
ATOM 1370 O O . GLU A 1 190 ? -18.045 12.318 7.046 1.00 80.94 190 GLU A O 1
ATOM 1375 N N . GLY A 1 191 ? -18.210 13.728 5.292 1.00 85.38 191 GLY A N 1
ATOM 1376 C CA . GLY A 1 191 ? -18.095 12.708 4.249 1.00 85.38 191 GLY A CA 1
ATOM 1377 C C . GLY A 1 191 ? -16.757 11.966 4.283 1.00 85.38 191 GLY A C 1
ATOM 1378 O O . GLY A 1 191 ? -16.734 10.732 4.266 1.00 85.38 191 GLY A O 1
ATOM 1379 N N . LEU A 1 192 ? -15.640 12.693 4.397 1.00 88.00 192 LEU A N 1
ATOM 1380 C CA . LEU A 1 192 ? -14.302 12.091 4.492 1.00 88.00 192 LEU A CA 1
ATOM 1381 C C . LEU A 1 192 ? -14.114 11.301 5.792 1.00 88.00 192 LEU A C 1
ATOM 1383 O O . LEU A 1 192 ? -13.597 10.187 5.761 1.00 88.00 192 LEU A O 1
ATOM 1387 N N . ARG A 1 193 ? -14.615 11.805 6.926 1.00 89.19 193 ARG A N 1
ATOM 1388 C CA . ARG A 1 193 ? -14.607 11.073 8.204 1.00 89.19 193 ARG A CA 1
ATOM 1389 C C . ARG A 1 193 ? -15.478 9.823 8.164 1.00 89.19 193 ARG A C 1
ATOM 1391 O O . ARG A 1 193 ? -15.140 8.814 8.777 1.00 89.19 193 ARG A O 1
ATOM 1398 N N . GLY A 1 194 ? -16.627 9.868 7.487 1.00 90.19 194 GLY A N 1
ATOM 1399 C CA . GLY A 1 194 ? -17.466 8.691 7.225 1.00 90.19 194 GLY A CA 1
ATOM 1400 C C . GLY A 1 194 ? -16.714 7.623 6.436 1.00 90.19 194 GLY A C 1
ATOM 1401 O O . GLY A 1 194 ? -16.642 6.474 6.870 1.00 90.19 194 GLY A O 1
ATOM 1402 N N . ARG A 1 195 ? -16.075 8.029 5.336 1.00 91.44 195 ARG A N 1
ATOM 1403 C CA . ARG A 1 195 ? -15.225 7.162 4.513 1.00 91.44 195 ARG A CA 1
ATOM 1404 C C . ARG A 1 195 ? -14.068 6.559 5.310 1.00 91.44 195 ARG A C 1
ATOM 1406 O O . ARG A 1 195 ? -13.887 5.348 5.279 1.00 91.44 195 ARG A O 1
ATOM 1413 N N . ALA A 1 196 ? -13.350 7.373 6.084 1.00 93.69 196 ALA A N 1
ATOM 1414 C CA . ALA A 1 196 ? -12.243 6.916 6.919 1.00 93.69 196 ALA A CA 1
ATOM 1415 C C . ALA A 1 196 ? -12.678 5.855 7.935 1.00 93.69 196 ALA A C 1
ATOM 1417 O O . ALA A 1 196 ? -12.006 4.842 8.080 1.00 93.69 196 ALA A O 1
ATOM 1418 N N . ARG A 1 197 ? -13.828 6.039 8.598 1.00 93.44 197 ARG A N 1
ATOM 1419 C CA . ARG A 1 197 ? -14.365 5.050 9.548 1.00 93.44 197 ARG A CA 1
ATOM 1420 C C . ARG A 1 197 ? -14.677 3.714 8.877 1.00 93.44 197 ARG A C 1
ATOM 1422 O O . ARG A 1 197 ? -14.328 2.667 9.417 1.00 93.44 197 ARG A O 1
ATOM 1429 N N . GLU A 1 198 ? -15.286 3.742 7.694 1.00 94.00 198 GLU A N 1
ATOM 1430 C CA . GLU A 1 198 ? -15.562 2.520 6.932 1.00 94.00 198 GLU A CA 1
ATOM 1431 C C . GLU A 1 198 ? -14.269 1.840 6.456 1.00 94.00 198 GLU A C 1
ATOM 1433 O O . GLU A 1 198 ? -14.129 0.620 6.566 1.00 94.00 198 GLU A O 1
ATOM 1438 N N . ALA A 1 199 ? -13.290 2.618 5.990 1.00 95.56 199 ALA A N 1
ATOM 1439 C CA . ALA A 1 199 ? -11.976 2.105 5.621 1.00 95.56 199 ALA A CA 1
ATOM 1440 C C . ALA A 1 199 ? -11.252 1.481 6.830 1.00 95.56 199 ALA A C 1
ATOM 1442 O O . ALA A 1 199 ? -10.735 0.369 6.717 1.00 95.56 199 ALA A O 1
ATOM 1443 N N . CYS A 1 200 ? -11.285 2.128 8.003 1.00 97.06 200 CYS A N 1
ATOM 1444 C CA . CYS A 1 200 ? -10.713 1.603 9.245 1.00 97.06 200 CYS A CA 1
ATOM 1445 C C . CYS A 1 200 ? -11.356 0.270 9.635 1.00 97.06 200 CYS A C 1
ATOM 1447 O O . CYS A 1 200 ? -10.649 -0.686 9.944 1.00 97.06 200 CYS A O 1
ATOM 1449 N N . ARG A 1 201 ? -12.689 0.169 9.562 1.00 95.88 201 ARG A N 1
ATOM 1450 C CA . ARG A 1 201 ? -13.413 -1.077 9.842 1.00 95.88 201 ARG A CA 1
ATOM 1451 C C . ARG A 1 201 ? -12.960 -2.214 8.925 1.00 95.88 201 ARG A C 1
ATOM 1453 O O . ARG A 1 201 ? -12.684 -3.313 9.406 1.00 95.88 201 ARG A O 1
ATOM 1460 N N . LYS A 1 202 ? -12.856 -1.963 7.616 1.00 96.06 202 LYS A N 1
ATOM 1461 C CA . LYS A 1 202 ? -12.370 -2.957 6.641 1.00 96.06 202 LYS A CA 1
ATOM 1462 C C . LYS A 1 202 ? -10.916 -3.350 6.899 1.00 96.06 202 LYS A C 1
ATOM 1464 O O . LYS A 1 202 ? -10.595 -4.535 6.846 1.00 96.06 202 LYS A O 1
ATOM 1469 N N . ALA A 1 203 ? -10.055 -2.381 7.197 1.00 96.56 203 ALA A N 1
ATOM 1470 C CA . ALA A 1 203 ? -8.647 -2.620 7.489 1.00 96.56 203 ALA A CA 1
ATOM 1471 C C . ALA A 1 203 ? -8.460 -3.467 8.757 1.00 96.56 203 ALA A C 1
ATOM 1473 O O . ALA A 1 203 ? -7.724 -4.446 8.721 1.00 96.56 203 ALA A O 1
ATOM 1474 N N . LEU A 1 204 ? -9.178 -3.167 9.844 1.00 96.25 204 LEU A N 1
ATOM 1475 C CA . LEU A 1 204 ? -9.111 -3.957 11.079 1.00 96.25 204 LEU A CA 1
ATOM 1476 C C . LEU A 1 204 ? -9.613 -5.388 10.868 1.00 96.25 204 LEU A C 1
ATOM 1478 O O . LEU A 1 204 ? -8.927 -6.328 11.255 1.00 96.25 204 LEU A O 1
ATOM 1482 N N . ARG A 1 205 ? -10.734 -5.566 10.154 1.00 95.44 205 ARG A N 1
ATOM 1483 C CA . ARG A 1 205 ? -11.228 -6.895 9.742 1.00 95.44 205 ARG A CA 1
ATOM 1484 C C . ARG A 1 205 ? -10.182 -7.682 8.966 1.00 95.44 205 ARG A C 1
ATOM 1486 O O . ARG A 1 205 ? -10.018 -8.873 9.196 1.00 95.44 205 ARG A O 1
ATOM 1493 N N . ARG A 1 206 ? -9.478 -7.024 8.044 1.00 94.00 206 ARG A N 1
ATOM 1494 C CA . ARG A 1 206 ? -8.416 -7.649 7.249 1.00 94.00 206 ARG A CA 1
ATOM 1495 C C . ARG A 1 206 ? -7.209 -8.041 8.103 1.00 94.00 206 ARG A C 1
ATOM 1497 O O . ARG A 1 206 ? -6.631 -9.093 7.859 1.00 94.00 206 ARG A O 1
ATOM 1504 N N . LEU A 1 207 ? -6.840 -7.215 9.082 1.00 92.75 207 LEU A N 1
ATOM 1505 C CA . LEU A 1 207 ? -5.685 -7.449 9.952 1.00 92.75 207 LEU A CA 1
ATOM 1506 C C . LEU A 1 207 ? -5.921 -8.559 10.980 1.00 92.75 207 LEU A C 1
ATOM 1508 O O . LEU A 1 207 ? -4.983 -9.278 11.309 1.00 92.75 207 LEU A O 1
ATOM 1512 N N . THR A 1 208 ? -7.141 -8.684 11.507 1.00 92.25 208 THR A N 1
ATOM 1513 C CA . THR A 1 208 ? -7.419 -9.560 12.660 1.00 92.25 208 THR A CA 1
ATOM 1514 C C . THR A 1 208 ? -8.363 -10.719 12.351 1.00 92.25 208 THR A C 1
ATOM 1516 O O . THR A 1 208 ? -8.405 -11.683 13.110 1.00 92.25 208 THR A O 1
ATOM 1519 N N . GLY A 1 209 ? -9.145 -10.630 11.271 1.00 92.81 209 GLY A N 1
ATOM 1520 C C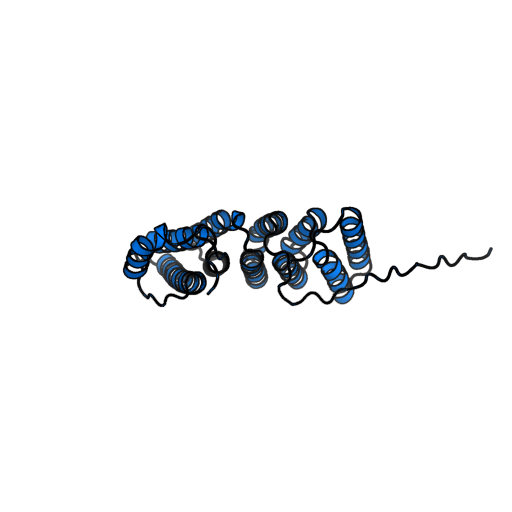A . GLY A 1 209 ? -10.247 -11.548 10.964 1.00 92.81 209 GLY A CA 1
ATOM 1521 C C . GLY A 1 209 ? -11.524 -11.300 11.781 1.00 92.81 209 GLY A C 1
ATOM 1522 O O . GLY A 1 209 ? -12.558 -11.909 11.502 1.00 92.81 209 GLY A O 1
ATOM 1523 N N . GLU A 1 210 ? -11.486 -10.396 12.762 1.00 93.69 210 GLU A N 1
ATOM 1524 C CA . GLU A 1 210 ? -12.599 -10.136 13.676 1.00 93.69 210 GLU A CA 1
ATOM 1525 C C . GLU A 1 210 ? -13.694 -9.302 13.014 1.00 93.69 210 GLU A C 1
ATOM 1527 O O . GLU A 1 210 ? -13.423 -8.343 12.292 1.00 93.69 210 GLU A O 1
ATOM 1532 N N . LYS A 1 211 ? -14.957 -9.626 13.301 1.00 93.62 211 LYS A N 1
ATOM 1533 C CA . LYS A 1 211 ? -16.134 -8.967 12.712 1.00 93.62 211 LYS A CA 1
ATOM 1534 C C . LYS A 1 211 ? -16.804 -8.016 13.702 1.00 93.62 211 LYS A C 1
ATOM 1536 O O . LYS A 1 211 ? -17.979 -8.171 14.004 1.00 93.62 211 LYS A O 1
ATOM 1541 N N . LEU A 1 212 ? -16.048 -7.041 14.194 1.00 94.38 212 LEU A N 1
ATOM 1542 C CA . LEU A 1 212 ? -16.566 -5.991 15.075 1.00 94.38 212 LEU A CA 1
ATOM 1543 C C . LEU A 1 212 ? -17.047 -4.791 14.246 1.00 94.38 212 LEU A C 1
ATOM 1545 O O . LEU A 1 212 ? -16.529 -4.523 13.147 1.00 94.38 212 LEU A O 1
ATOM 1549 N N . ASP A 1 213 ? -18.060 -4.088 14.742 1.00 90.62 213 ASP A N 1
ATOM 1550 C CA . ASP A 1 213 ? -18.789 -3.056 13.998 1.00 90.62 213 ASP A CA 1
ATOM 1551 C C . ASP A 1 213 ? -18.542 -1.643 14.536 1.00 90.62 213 ASP A C 1
ATOM 1553 O O . ASP A 1 213 ? -18.580 -0.678 13.755 1.00 90.62 213 ASP A O 1
ATOM 1557 N N . SER A 1 214 ? -18.233 -1.511 15.829 1.00 93.62 214 SER A N 1
ATOM 1558 C CA . SER A 1 214 ? -18.020 -0.220 16.492 1.00 93.62 214 SER A CA 1
ATOM 1559 C C . SER A 1 214 ? -16.587 -0.020 16.986 1.00 93.62 214 SER A C 1
ATOM 1561 O O . SER A 1 214 ? -15.859 -0.971 17.261 1.00 93.62 214 SER A O 1
ATOM 1563 N N . LEU A 1 215 ? -16.176 1.246 17.115 1.00 94.12 215 LEU A N 1
ATOM 1564 C CA . LEU A 1 215 ? -14.874 1.587 17.691 1.00 94.12 215 LEU A CA 1
ATOM 1565 C C . LEU A 1 215 ? -14.748 1.070 19.131 1.00 94.12 215 LEU A C 1
ATOM 1567 O O . LEU A 1 215 ? -13.699 0.548 19.484 1.00 94.12 215 LEU A O 1
ATOM 1571 N N . ASP A 1 216 ? -15.809 1.179 19.931 1.00 95.75 216 ASP A N 1
ATOM 1572 C CA . ASP A 1 216 ? -15.790 0.770 21.338 1.00 95.75 216 ASP A CA 1
ATOM 1573 C C . ASP A 1 216 ? -15.558 -0.753 21.468 1.00 95.75 216 ASP A C 1
ATOM 1575 O O . ASP A 1 216 ? -14.713 -1.187 22.250 1.00 95.75 216 ASP A O 1
ATOM 1579 N N . GLU A 1 217 ? -16.203 -1.567 20.620 1.00 96.50 217 GLU A N 1
ATOM 1580 C CA . GLU A 1 217 ? -15.935 -3.013 20.527 1.00 96.50 217 GLU A CA 1
ATOM 1581 C C . GLU A 1 217 ? -14.478 -3.307 20.154 1.00 96.50 217 GLU A C 1
ATOM 1583 O O . GLU A 1 217 ? -13.834 -4.162 20.767 1.00 96.50 217 GLU A O 1
ATOM 1588 N N . TRP A 1 218 ? -13.947 -2.594 19.155 1.00 96.38 218 TRP A N 1
ATOM 1589 C CA . TRP A 1 218 ? -12.557 -2.743 18.726 1.00 96.38 218 TRP A CA 1
ATOM 1590 C C . TRP A 1 218 ? -11.566 -2.362 19.824 1.00 96.38 218 TRP A C 1
ATOM 1592 O O . TRP A 1 218 ? -10.550 -3.035 19.990 1.00 96.38 218 TRP A O 1
ATOM 1602 N N . GLU A 1 219 ? -11.840 -1.306 20.587 1.00 95.56 219 GLU A N 1
ATOM 1603 C CA . GLU A 1 219 ? -11.000 -0.896 21.710 1.00 95.56 219 GLU A CA 1
ATOM 1604 C C . GLU A 1 219 ? -11.020 -1.918 22.841 1.00 95.56 219 GLU A C 1
ATOM 1606 O O . GLU A 1 219 ? -9.971 -2.217 23.413 1.00 95.56 219 GLU A O 1
ATOM 1611 N N . ASP A 1 220 ? -12.183 -2.481 23.153 1.00 96.75 220 ASP A N 1
ATOM 1612 C CA . ASP A 1 220 ? -12.311 -3.495 24.194 1.00 96.75 220 ASP A CA 1
ATOM 1613 C C . ASP A 1 220 ? -11.679 -4.826 23.793 1.00 96.75 220 ASP A C 1
ATOM 1615 O O . ASP A 1 220 ? -11.034 -5.473 24.623 1.00 96.75 220 ASP A O 1
ATOM 1619 N N . TRP A 1 221 ? -11.796 -5.218 22.524 1.00 96.19 221 TRP A N 1
ATOM 1620 C CA . TRP A 1 221 ? -11.038 -6.339 21.972 1.00 96.19 221 TRP A CA 1
ATOM 1621 C C . TRP A 1 221 ? -9.533 -6.065 22.041 1.00 96.19 221 TRP A C 1
ATOM 1623 O O . TRP A 1 221 ? -8.772 -6.887 22.554 1.00 96.19 221 TRP A O 1
ATOM 1633 N N . TRP A 1 222 ? -9.096 -4.873 21.625 1.00 95.12 222 TRP A N 1
ATOM 1634 C CA . TRP A 1 222 ? -7.683 -4.510 21.614 1.00 95.12 222 TRP A CA 1
ATOM 1635 C C . TRP A 1 222 ? -7.070 -4.512 23.016 1.00 95.12 222 TRP A C 1
ATOM 1637 O O . TRP A 1 222 ? -5.979 -5.041 23.204 1.00 95.12 222 TRP A O 1
ATOM 1647 N N . LYS A 1 223 ? -7.778 -4.002 24.031 1.00 94.56 223 LYS A N 1
ATOM 1648 C CA . LYS A 1 223 ? -7.332 -4.065 25.436 1.00 94.56 223 LYS A CA 1
ATOM 1649 C C . LYS A 1 223 ? -7.068 -5.503 25.903 1.00 94.56 223 LYS A C 1
ATOM 1651 O O . LYS A 1 223 ? -6.156 -5.708 26.699 1.00 94.56 223 LYS A O 1
ATOM 1656 N N . LYS A 1 224 ? -7.847 -6.479 25.419 1.00 94.06 224 LYS A N 1
ATOM 1657 C CA . LYS A 1 224 ? -7.721 -7.902 25.781 1.00 94.06 224 LYS A CA 1
ATOM 1658 C C . LYS A 1 224 ? -6.606 -8.607 25.006 1.00 94.06 224 LYS A C 1
ATOM 1660 O O . LYS A 1 224 ? -5.876 -9.405 25.586 1.00 94.06 224 LYS A O 1
ATOM 1665 N N . GLU A 1 225 ? -6.455 -8.303 23.719 1.00 93.06 225 GLU A N 1
ATOM 1666 C CA . GLU A 1 225 ? -5.544 -9.028 22.822 1.00 93.06 225 GLU A CA 1
ATOM 1667 C C . GLU A 1 225 ? -4.166 -8.366 22.650 1.00 93.06 225 GLU A C 1
ATOM 1669 O O . GLU A 1 225 ? -3.216 -9.033 22.240 1.00 93.06 225 GLU A O 1
ATOM 1674 N N . LYS A 1 226 ? -3.992 -7.087 23.019 1.00 89.88 226 LYS A N 1
ATOM 1675 C CA . LYS A 1 226 ? -2.732 -6.340 22.823 1.00 89.88 226 LYS A CA 1
ATOM 1676 C C . LYS A 1 226 ? -1.500 -7.022 23.421 1.00 89.88 226 LYS A C 1
ATOM 1678 O O . LYS A 1 226 ? -0.417 -6.913 22.856 1.00 89.88 226 LYS A O 1
ATOM 1683 N N . SER A 1 227 ? -1.630 -7.686 24.568 1.00 88.88 227 SER A N 1
ATOM 1684 C CA . SER A 1 227 ? -0.521 -8.413 25.205 1.00 88.88 227 SER A CA 1
ATOM 1685 C C . SER A 1 227 ? -0.266 -9.793 24.594 1.00 88.88 227 SER A C 1
ATOM 1687 O O . SER A 1 227 ? 0.805 -10.356 24.801 1.00 88.88 227 SER A O 1
ATOM 1689 N N . ARG A 1 228 ? -1.241 -10.340 23.860 1.00 86.88 228 ARG A N 1
ATOM 1690 C CA . ARG A 1 228 ? -1.201 -11.679 23.257 1.00 86.88 228 ARG A CA 1
ATOM 1691 C C . ARG A 1 228 ? -0.687 -11.657 21.821 1.00 86.88 228 ARG A C 1
ATOM 1693 O O . ARG A 1 228 ? -0.164 -12.662 21.350 1.00 86.88 228 ARG A O 1
ATOM 1700 N N . LEU A 1 229 ? -0.848 -10.531 21.131 1.00 85.56 229 LEU A N 1
ATOM 1701 C CA . LEU A 1 229 ? -0.396 -10.342 19.758 1.00 85.56 229 LEU A CA 1
ATOM 1702 C C . LEU A 1 229 ? 1.080 -9.929 19.718 1.00 85.56 229 LEU A C 1
ATOM 1704 O O . LEU A 1 229 ? 1.484 -8.953 20.359 1.00 85.56 229 LEU A O 1
ATOM 1708 N N . GLY A 1 230 ? 1.865 -10.679 18.940 1.00 82.94 230 GLY A N 1
ATOM 1709 C CA . GLY A 1 230 ? 3.231 -10.311 18.577 1.00 82.94 230 GLY A CA 1
ATOM 1710 C C . GLY A 1 230 ? 3.271 -9.108 17.631 1.00 82.94 230 GLY A C 1
ATOM 1711 O O . GLY A 1 230 ? 2.234 -8.576 17.228 1.00 82.94 230 GLY A O 1
ATOM 1712 N N . ASP A 1 231 ? 4.481 -8.677 17.279 1.00 82.81 231 ASP A N 1
ATOM 1713 C CA . ASP A 1 231 ? 4.672 -7.531 16.382 1.00 82.81 231 ASP A CA 1
ATOM 1714 C C . ASP A 1 231 ? 4.169 -7.819 14.961 1.00 82.81 231 ASP A C 1
ATOM 1716 O O . ASP A 1 231 ? 3.577 -6.937 14.330 1.00 82.81 231 ASP A O 1
ATOM 1720 N N . ASP A 1 232 ? 4.300 -9.071 14.518 1.00 81.44 232 ASP A N 1
ATOM 1721 C CA . ASP A 1 232 ? 3.702 -9.583 13.291 1.00 81.44 232 ASP A CA 1
ATOM 1722 C C . ASP A 1 232 ? 2.360 -10.254 13.595 1.00 81.44 232 ASP A C 1
ATOM 1724 O O . ASP A 1 232 ? 2.258 -11.200 14.385 1.00 81.44 232 ASP A O 1
ATOM 1728 N N . LEU A 1 233 ? 1.308 -9.775 12.934 1.00 81.44 233 LEU A N 1
ATOM 1729 C CA . LEU A 1 233 ? -0.005 -10.398 12.983 1.00 81.44 233 LEU A CA 1
ATOM 1730 C C . LEU A 1 233 ? 0.026 -11.558 11.988 1.00 81.44 233 LEU A C 1
ATOM 1732 O O . LEU A 1 233 ? -0.102 -11.350 10.781 1.00 81.44 233 LEU A O 1
ATOM 1736 N N . GLN A 1 234 ? 0.244 -12.785 12.467 1.00 60.16 234 GLN A N 1
ATOM 1737 C CA . GLN A 1 234 ? 0.132 -13.956 11.597 1.00 60.16 234 GLN A CA 1
ATOM 1738 C C . GLN A 1 234 ? -1.261 -13.953 10.958 1.00 60.16 234 GLN A C 1
ATOM 1740 O O . GLN A 1 234 ? -2.269 -13.987 11.667 1.00 60.16 234 GLN A O 1
ATOM 1745 N N . ARG A 1 235 ? -1.318 -13.874 9.621 1.00 54.38 235 ARG A N 1
ATOM 1746 C CA . ARG A 1 235 ? -2.576 -13.994 8.878 1.00 54.38 235 ARG A CA 1
ATOM 1747 C C . ARG A 1 235 ? -3.108 -15.404 9.145 1.00 54.38 235 ARG A C 1
ATOM 1749 O O . ARG A 1 235 ? -2.482 -16.366 8.706 1.00 54.38 235 ARG A O 1
ATOM 1756 N N . LYS A 1 236 ? -4.179 -15.515 9.931 1.00 40.62 236 LYS A N 1
ATOM 1757 C CA . LYS A 1 236 ? -4.906 -16.777 10.116 1.00 40.62 236 LYS A CA 1
ATOM 1758 C C . LYS A 1 236 ? -5.652 -17.155 8.844 1.00 40.62 236 LYS A C 1
ATOM 1760 O O . LYS A 1 236 ? -6.131 -16.226 8.155 1.00 40.62 236 LYS A O 1
#

Solvent-accessible surface area (backbone atoms only — not comparable to full-atom values): 12316 Å² total; per-residue (Å²): 138,83,84,80,81,77,81,79,80,81,81,80,76,82,75,74,86,72,57,97,82,59,60,51,57,81,42,52,72,67,57,34,49,52,21,52,51,46,29,51,51,15,62,71,72,41,62,72,69,38,41,52,53,17,48,51,44,28,48,65,28,40,35,67,67,26,26,46,51,32,19,51,43,28,31,45,92,85,49,66,68,58,14,27,52,25,20,44,38,36,13,55,32,47,65,32,64,54,28,44,53,20,41,61,66,15,46,73,68,16,59,92,38,61,69,40,32,40,31,34,24,50,15,47,13,52,14,37,34,76,84,46,40,65,56,26,47,49,47,23,51,56,23,38,70,38,82,85,56,77,35,56,64,40,28,51,23,24,35,46,16,34,22,48,22,44,29,43,68,24,53,53,45,41,49,50,58,36,62,78,39,67,65,83,55,72,70,72,36,26,57,40,31,51,50,42,44,54,33,31,49,53,16,49,28,62,45,70,69,52,90,68,90,48,70,68,55,48,53,57,48,41,72,69,42,59,86,74,54,54,67,60,40,75,83,124

Mean predicted aligned error: 7.7 Å

Radius of gyration: 20.85 Å; Cα contacts (8 Å, |Δi|>4): 368; chains: 1; bounding box: 56×42×72 Å

Foldseek 3Di:
DDDDDDDDDPPDDPPDPDDQPDAQDAADPVQQVVLVVQCVVLVVVDDDVSNVVSLVSLLNHQDLSSLQVLLCQLQDPPDLVSNLSSLVSLLSNAQRPSSLVSLLSNQPSCLQPLNSNLSSLNSNLSNLHPVLQVSLLVLLQVCLVDPVNSSLSSNLSSLVSLLSNLFPSSLVSLLVQLVVLVDQDDDPSNVSSVSNNVSSQNSNCSNAVDNDDDSVVVVVVCVVCVVVDDGGRPRD